Protein AF-A0A530QQK9-F1 (afdb_monomer)

pLDDT: mean 92.81, std 5.23, range [56.81, 98.06]

Structure (mmCIF, N/CA/C/O backbone):
data_AF-A0A530QQK9-F1
#
_entry.id   AF-A0A530QQK9-F1
#
loop_
_atom_site.group_PDB
_atom_site.id
_atom_site.type_symbol
_atom_site.label_atom_id
_atom_site.label_alt_id
_atom_site.label_comp_id
_atom_site.label_asym_id
_atom_site.label_entity_id
_atom_site.label_seq_id
_atom_site.pdbx_PDB_ins_code
_atom_site.Cartn_x
_atom_site.Cartn_y
_atom_site.Cartn_z
_atom_site.occupancy
_atom_site.B_iso_or_equiv
_atom_site.auth_seq_id
_atom_site.auth_comp_id
_atom_site.auth_asym_id
_atom_site.auth_atom_id
_atom_site.pdbx_PDB_model_num
ATOM 1 N N . PRO A 1 1 ? -22.937 -17.466 -9.422 1.00 56.81 1 PRO A N 1
ATOM 2 C CA . PRO A 1 1 ? -23.581 -16.270 -8.822 1.00 56.81 1 PRO A CA 1
ATOM 3 C C . PRO A 1 1 ? -23.357 -16.251 -7.303 1.00 56.81 1 PRO A C 1
ATOM 5 O O . PRO A 1 1 ? -23.690 -17.231 -6.648 1.00 56.81 1 PRO A O 1
ATOM 8 N N . GLY A 1 2 ? -22.728 -15.198 -6.771 1.00 83.38 2 GLY A N 1
ATOM 9 C CA . GLY A 1 2 ? -22.448 -15.060 -5.331 1.00 83.38 2 GLY A CA 1
ATOM 10 C C . GLY A 1 2 ? -21.056 -15.504 -4.864 1.00 83.38 2 GLY A C 1
ATOM 11 O O . GLY A 1 2 ? -20.849 -15.647 -3.664 1.00 83.38 2 GLY A O 1
ATOM 12 N N . LEU A 1 3 ? -20.104 -15.732 -5.779 1.00 88.25 3 LEU A N 1
ATOM 13 C CA . LEU A 1 3 ? -18.701 -15.889 -5.384 1.00 88.25 3 LEU A CA 1
ATOM 14 C C . LEU A 1 3 ? -18.114 -14.512 -5.036 1.00 88.25 3 LEU A C 1
ATOM 16 O O . LEU A 1 3 ? -18.354 -13.572 -5.797 1.00 88.25 3 LEU A O 1
ATOM 20 N N . PRO A 1 4 ? -17.342 -14.386 -3.942 1.00 91.94 4 PRO A N 1
ATOM 21 C CA . PRO A 1 4 ? -16.547 -13.193 -3.680 1.00 91.94 4 PRO A CA 1
ATOM 22 C C . PRO A 1 4 ? -15.623 -12.896 -4.863 1.00 91.94 4 PRO A C 1
ATOM 24 O O . PRO A 1 4 ? -14.960 -13.808 -5.364 1.00 91.94 4 PRO A O 1
ATOM 27 N N . VAL A 1 5 ? -15.588 -11.635 -5.291 1.00 93.75 5 VAL A N 1
ATOM 28 C CA . VAL A 1 5 ? -14.669 -11.148 -6.324 1.00 93.75 5 VAL A CA 1
ATOM 29 C C . VAL A 1 5 ? -13.615 -10.283 -5.643 1.00 93.75 5 VAL A C 1
ATOM 31 O O . VAL A 1 5 ? -13.958 -9.325 -4.957 1.00 93.75 5 VAL A O 1
ATOM 34 N N . LEU A 1 6 ? -12.347 -10.650 -5.804 1.00 93.31 6 LEU A N 1
ATOM 35 C CA . LEU A 1 6 ? -11.195 -9.863 -5.377 1.00 93.31 6 LEU A CA 1
ATOM 36 C C . LEU A 1 6 ? -10.632 -9.154 -6.605 1.00 93.31 6 LEU A C 1
ATOM 38 O O . LEU A 1 6 ? -10.188 -9.811 -7.542 1.00 93.31 6 LEU A O 1
ATOM 42 N N . GLU A 1 7 ? -10.668 -7.828 -6.620 1.00 94.88 7 GLU A N 1
ATOM 43 C CA . GLU A 1 7 ? -10.139 -7.041 -7.733 1.00 94.88 7 GLU A CA 1
ATOM 44 C C . GLU A 1 7 ? -8.699 -6.625 -7.446 1.00 94.88 7 GLU A C 1
ATOM 46 O O . GLU A 1 7 ? -8.461 -5.875 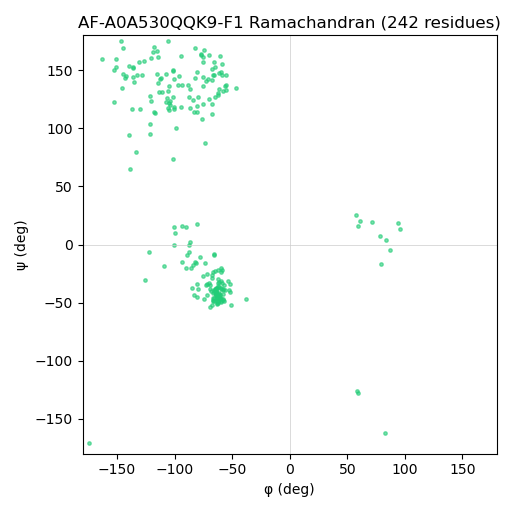-6.505 1.00 94.88 7 GLU A O 1
ATOM 51 N N . LEU A 1 8 ? -7.747 -7.067 -8.269 1.00 96.31 8 LEU A N 1
ATOM 52 C CA . LEU A 1 8 ? -6.370 -6.580 -8.254 1.00 96.31 8 LEU A CA 1
ATOM 53 C C . LEU A 1 8 ? -6.185 -5.539 -9.373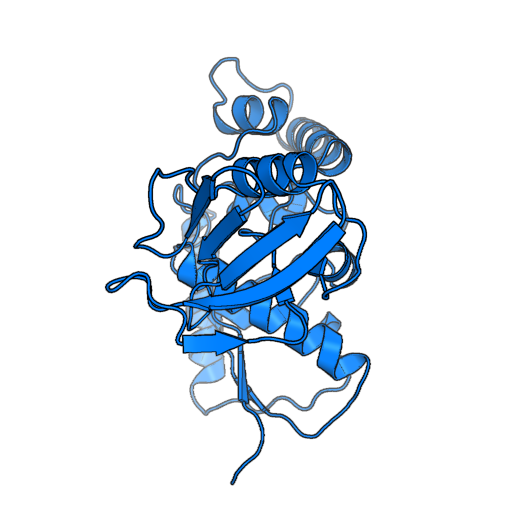 1.00 96.31 8 LEU A C 1
ATOM 55 O O . LEU A 1 8 ? -6.010 -5.933 -10.535 1.00 96.31 8 LEU A O 1
ATOM 59 N N . PRO A 1 9 ? -6.212 -4.229 -9.059 1.00 95.12 9 PRO A N 1
ATOM 60 C CA . PRO A 1 9 ? -5.987 -3.178 -10.044 1.00 95.12 9 PRO A CA 1
ATOM 61 C C . PRO A 1 9 ? -4.498 -3.019 -10.385 1.00 95.12 9 PRO A C 1
ATOM 63 O O . PRO A 1 9 ? -3.606 -3.467 -9.655 1.00 95.12 9 PRO A O 1
ATOM 66 N N . ALA A 1 10 ? -4.233 -2.354 -11.509 1.00 95.62 10 ALA A N 1
ATOM 67 C CA . ALA A 1 10 ? -2.903 -1.855 -11.850 1.00 95.62 10 ALA A CA 1
ATOM 68 C C . ALA A 1 10 ? -2.650 -0.518 -11.139 1.00 95.62 10 ALA A C 1
ATOM 70 O O . ALA A 1 10 ? -3.588 0.089 -10.619 1.00 95.62 10 ALA A O 1
ATOM 71 N N . TRP A 1 11 ? -1.408 -0.036 -11.157 1.00 95.69 11 TRP A N 1
ATOM 72 C CA . TRP A 1 11 ? -1.176 1.386 -10.907 1.00 95.69 11 TRP A CA 1
ATOM 73 C C . TRP A 1 11 ? -1.882 2.239 -11.966 1.00 95.69 11 TRP A C 1
ATOM 75 O O . TRP A 1 11 ? -2.014 1.838 -13.124 1.00 95.69 11 TRP A O 1
ATOM 85 N N . ASP A 1 12 ? -2.331 3.415 -11.548 1.00 94.31 12 ASP A N 1
ATOM 86 C CA . ASP A 1 12 ? -2.989 4.441 -12.359 1.00 94.31 12 ASP A CA 1
ATOM 87 C C . ASP A 1 12 ? -1.994 5.446 -12.975 1.00 94.31 12 ASP A C 1
ATOM 89 O O . ASP A 1 12 ? -2.398 6.487 -13.486 1.00 94.31 12 ASP A O 1
ATOM 93 N N . CYS A 1 13 ? -0.699 5.112 -12.971 1.00 95.25 13 CYS A N 1
ATOM 94 C CA . CYS A 1 13 ? 0.380 5.847 -13.630 1.00 95.25 13 CYS A CA 1
ATOM 95 C C . CYS A 1 13 ? 1.034 5.030 -14.763 1.00 95.25 13 CYS A C 1
ATOM 97 O O . CYS A 1 13 ? 0.828 3.815 -14.904 1.00 95.25 13 CYS A O 1
ATOM 99 N N . LEU A 1 14 ? 1.823 5.705 -15.603 1.00 95.00 14 LEU A N 1
ATOM 100 C CA . LEU A 1 14 ? 2.551 5.063 -16.699 1.00 95.00 14 LEU A CA 1
ATOM 101 C C . LEU A 1 14 ? 3.774 4.276 -16.183 1.00 95.00 14 LEU A C 1
ATOM 103 O O . LEU A 1 14 ? 4.225 4.481 -15.056 1.00 95.00 14 LEU A O 1
ATOM 107 N N . PRO A 1 15 ? 4.327 3.328 -16.960 1.00 94.69 15 PRO A N 1
ATOM 108 C CA . PRO A 1 15 ? 5.622 2.736 -16.632 1.00 94.69 15 PRO A CA 1
ATOM 109 C C . PRO A 1 15 ? 6.702 3.822 -16.507 1.00 94.69 15 PRO A C 1
ATOM 111 O O . PRO A 1 15 ? 6.768 4.723 -17.337 1.00 94.69 15 PRO A O 1
ATOM 114 N N . TYR A 1 16 ? 7.547 3.719 -15.478 1.00 93.94 16 TYR A N 1
ATOM 115 C CA . TYR A 1 16 ? 8.659 4.649 -15.212 1.00 93.94 16 TYR A CA 1
ATOM 116 C C . TYR A 1 16 ? 8.251 6.124 -15.053 1.00 93.94 16 TYR A C 1
ATOM 118 O O . TYR A 1 16 ? 9.059 7.028 -15.273 1.00 93.94 16 TYR A O 1
ATOM 126 N N . ASP A 1 17 ? 7.005 6.376 -14.655 1.00 93.94 17 ASP A N 1
ATOM 127 C CA . ASP A 1 17 ? 6.506 7.728 -14.453 1.00 93.94 17 ASP A CA 1
ATOM 128 C C . ASP A 1 17 ? 7.231 8.433 -13.290 1.00 93.94 17 ASP A C 1
ATOM 130 O O . ASP A 1 17 ? 7.795 7.821 -12.378 1.00 93.94 17 ASP A O 1
ATOM 134 N N . ARG A 1 18 ? 7.213 9.766 -13.307 1.00 92.75 18 ARG A N 1
ATOM 135 C CA . ARG A 1 18 ? 7.756 10.607 -12.226 1.00 92.75 18 ARG A CA 1
ATOM 136 C C . ARG A 1 18 ? 6.729 10.874 -11.129 1.00 92.75 18 ARG A C 1
ATOM 138 O O . ARG A 1 18 ? 7.032 11.581 -10.168 1.00 92.75 18 ARG A O 1
ATOM 145 N N . VAL A 1 19 ? 5.518 10.345 -11.281 1.00 93.44 19 VAL A N 1
ATOM 146 C CA . VAL A 1 19 ? 4.452 10.400 -10.283 1.00 93.44 19 VAL A CA 1
ATOM 147 C C . VAL A 1 19 ? 4.246 9.029 -9.652 1.00 93.44 19 VAL A C 1
ATOM 149 O O . VAL A 1 19 ? 4.424 7.995 -10.288 1.00 93.44 19 VAL A O 1
ATOM 152 N N . SER A 1 20 ? 3.885 9.025 -8.373 1.00 92.94 20 SER A N 1
ATOM 153 C CA . SER A 1 20 ? 3.467 7.805 -7.681 1.00 92.94 20 SER A CA 1
ATOM 154 C C . SER A 1 20 ? 2.045 7.416 -8.103 1.00 92.94 20 SER A C 1
ATOM 156 O O . SER A 1 20 ? 1.282 8.304 -8.499 1.00 92.94 20 SER A O 1
ATOM 158 N N . PRO A 1 21 ? 1.652 6.135 -7.971 1.00 92.56 21 PRO A N 1
ATOM 159 C CA . PRO A 1 21 ? 0.247 5.760 -8.074 1.00 92.56 21 PRO A CA 1
ATOM 160 C C . PRO A 1 21 ? -0.601 6.566 -7.084 1.00 92.56 21 PRO A C 1
ATOM 162 O O . PRO A 1 21 ? -0.159 6.886 -5.974 1.00 92.56 21 PRO A O 1
ATOM 165 N N . GLY A 1 22 ? -1.832 6.881 -7.475 1.00 88.12 22 GLY A N 1
ATOM 166 C CA . GLY A 1 22 ? -2.801 7.546 -6.621 1.00 88.12 22 GLY A CA 1
ATOM 167 C C . GLY A 1 22 ? -3.075 6.730 -5.357 1.00 88.12 22 GLY A C 1
ATOM 168 O O . GLY A 1 22 ? -3.085 5.498 -5.380 1.00 88.12 22 GLY A O 1
ATOM 169 N N . ALA A 1 23 ? -3.329 7.412 -4.238 1.00 81.69 23 ALA A N 1
ATOM 170 C CA . ALA A 1 23 ? -3.525 6.757 -2.940 1.00 81.69 23 ALA A CA 1
ATOM 171 C C . ALA A 1 23 ? -4.672 5.727 -2.948 1.00 81.69 23 ALA A C 1
ATOM 173 O O . ALA A 1 23 ? -4.566 4.685 -2.303 1.00 81.69 23 ALA A O 1
ATOM 174 N N . ASP A 1 24 ? -5.746 5.989 -3.703 1.00 81.56 24 ASP A N 1
ATOM 175 C CA . ASP A 1 24 ? -6.852 5.038 -3.875 1.00 81.56 24 ASP A CA 1
ATOM 176 C C . ASP A 1 24 ? -6.412 3.779 -4.636 1.00 81.56 24 ASP A C 1
ATOM 178 O O . ASP A 1 24 ? -6.636 2.662 -4.166 1.00 81.56 24 ASP A O 1
ATOM 182 N N . ALA A 1 25 ? -5.719 3.945 -5.769 1.00 88.88 25 ALA A N 1
ATOM 183 C CA . ALA A 1 25 ? -5.205 2.829 -6.558 1.00 88.88 25 ALA A CA 1
ATOM 184 C C . ALA A 1 25 ? -4.211 1.983 -5.747 1.00 88.88 25 ALA A C 1
ATOM 186 O O . ALA A 1 25 ? -4.329 0.756 -5.714 1.00 88.88 25 ALA A O 1
ATOM 187 N N . ALA A 1 26 ? -3.281 2.632 -5.039 1.00 88.88 26 ALA A N 1
ATOM 188 C CA . ALA A 1 26 ? -2.309 1.972 -4.175 1.00 88.88 26 ALA A CA 1
ATOM 189 C C . ALA A 1 26 ? -2.985 1.170 -3.052 1.00 88.88 26 ALA A C 1
ATOM 191 O O . ALA A 1 26 ? -2.643 0.007 -2.835 1.00 88.88 26 ALA A O 1
ATOM 192 N N . ALA A 1 27 ? -3.981 1.740 -2.371 1.00 83.69 27 ALA A N 1
ATOM 193 C CA . ALA A 1 27 ? -4.659 1.037 -1.289 1.00 83.69 27 ALA A CA 1
ATOM 194 C C . ALA A 1 27 ? -5.554 -0.099 -1.776 1.00 83.69 27 ALA A C 1
ATOM 196 O O . ALA A 1 27 ? -5.472 -1.190 -1.223 1.00 83.69 27 ALA A O 1
ATOM 197 N N . ARG A 1 28 ? -6.340 0.097 -2.846 1.00 86.88 28 ARG A N 1
ATOM 198 C CA . ARG A 1 28 ? -7.118 -0.996 -3.460 1.00 86.88 28 ARG A CA 1
ATOM 199 C C . ARG A 1 28 ? -6.214 -2.155 -3.861 1.00 86.88 28 ARG A C 1
ATOM 201 O O . ARG A 1 28 ? -6.574 -3.317 -3.686 1.00 86.88 28 ARG A O 1
ATOM 208 N N . ARG A 1 29 ? -5.028 -1.840 -4.381 1.00 92.94 29 ARG A N 1
ATOM 209 C CA . ARG A 1 29 ? -4.028 -2.836 -4.750 1.00 92.94 29 ARG A CA 1
ATOM 210 C C . ARG A 1 29 ? -3.475 -3.565 -3.528 1.00 92.94 29 ARG A C 1
ATOM 212 O O . ARG A 1 29 ? -3.468 -4.791 -3.534 1.00 92.94 29 ARG A O 1
ATOM 219 N N . LEU A 1 30 ? -3.088 -2.862 -2.465 1.00 90.31 30 LEU A N 1
ATOM 220 C CA . LEU A 1 30 ? -2.613 -3.481 -1.219 1.00 90.31 30 LEU A CA 1
ATOM 221 C C . LEU A 1 30 ? -3.695 -4.303 -0.509 1.00 90.31 30 LEU A C 1
ATOM 223 O O . LEU A 1 30 ? -3.402 -5.389 -0.013 1.00 90.31 30 LEU A O 1
ATOM 227 N N . ASP A 1 31 ? -4.944 -3.843 -0.510 1.00 87.56 31 ASP A N 1
ATOM 228 C CA . ASP A 1 31 ? -6.084 -4.608 -0.004 1.00 87.56 31 ASP A CA 1
ATOM 229 C C . ASP A 1 31 ? -6.270 -5.906 -0.795 1.00 87.56 31 ASP A C 1
ATOM 231 O O . ASP A 1 31 ? -6.472 -6.966 -0.199 1.00 87.56 31 ASP A O 1
ATOM 235 N N . ALA A 1 32 ? -6.131 -5.856 -2.123 1.00 92.69 32 ALA A N 1
ATOM 236 C CA . ALA A 1 32 ? -6.164 -7.043 -2.968 1.00 92.69 32 ALA A CA 1
ATOM 237 C C . ALA A 1 32 ? -5.002 -8.000 -2.659 1.00 92.69 32 ALA A C 1
ATOM 239 O O . ALA A 1 32 ? -5.238 -9.195 -2.485 1.00 92.69 32 ALA A O 1
ATOM 240 N N . LEU A 1 33 ? -3.769 -7.493 -2.523 1.00 94.12 33 LEU A N 1
ATOM 241 C CA . LEU A 1 33 ? -2.599 -8.293 -2.131 1.00 94.12 33 LEU A CA 1
ATOM 242 C C . LEU A 1 33 ? -2.827 -8.992 -0.784 1.00 94.12 33 LEU A C 1
ATOM 244 O O . LEU A 1 33 ? -2.666 -10.209 -0.681 1.00 94.12 33 LEU A O 1
ATOM 248 N N . THR A 1 34 ? -3.288 -8.257 0.227 1.00 91.44 34 THR A N 1
ATOM 249 C CA . THR A 1 34 ? -3.590 -8.807 1.555 1.00 91.44 34 THR A CA 1
ATOM 250 C C . THR A 1 34 ? -4.740 -9.814 1.517 1.00 91.44 34 THR A C 1
ATOM 252 O O . THR A 1 34 ? -4.681 -10.848 2.188 1.00 91.44 34 THR A O 1
ATOM 255 N N . ALA A 1 35 ? -5.773 -9.575 0.706 1.00 91.25 35 ALA A N 1
ATOM 256 C CA . ALA A 1 35 ? -6.869 -10.521 0.520 1.00 91.25 35 ALA A CA 1
ATOM 257 C C . ALA A 1 35 ? -6.407 -11.818 -0.163 1.00 91.25 35 ALA A C 1
ATOM 259 O O . ALA A 1 35 ? -6.827 -12.897 0.253 1.00 91.25 35 ALA A O 1
ATOM 260 N N . MET A 1 36 ? -5.512 -11.742 -1.154 1.00 94.56 36 MET A N 1
ATOM 261 C CA . MET A 1 36 ? -4.909 -12.920 -1.792 1.00 94.56 36 MET A CA 1
ATOM 262 C C . MET A 1 36 ? -4.051 -13.722 -0.804 1.00 94.56 36 MET A C 1
ATOM 264 O O . MET A 1 36 ? -4.197 -14.940 -0.720 1.00 94.56 36 MET A O 1
ATOM 268 N N . ILE A 1 37 ? -3.236 -13.052 0.021 1.00 93.88 37 ILE A N 1
ATOM 269 C CA . ILE A 1 37 ? -2.467 -13.702 1.099 1.00 93.88 37 ILE A CA 1
ATOM 270 C C . ILE A 1 37 ? -3.411 -14.433 2.063 1.00 93.88 37 ILE A C 1
ATOM 272 O O . ILE A 1 37 ? -3.200 -15.599 2.410 1.00 93.88 37 ILE A O 1
ATOM 276 N N . ALA A 1 38 ? -4.487 -13.764 2.485 1.00 91.94 38 ALA A N 1
ATOM 277 C CA . ALA A 1 38 ? -5.486 -14.352 3.369 1.00 91.94 38 ALA A CA 1
ATOM 278 C C . ALA A 1 38 ? -6.202 -15.550 2.725 1.00 91.94 38 ALA A C 1
ATOM 280 O O . AL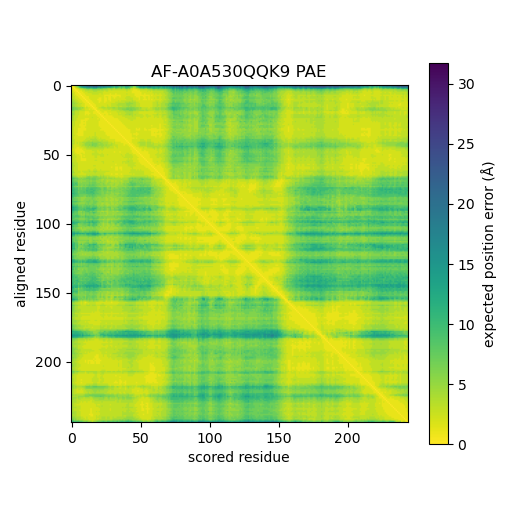A A 1 38 ? -6.468 -16.533 3.422 1.00 91.94 38 ALA A O 1
ATOM 281 N N . LEU A 1 39 ? -6.478 -15.482 1.418 1.00 93.62 39 LEU A N 1
ATOM 282 C CA . LEU A 1 39 ? -7.104 -16.548 0.642 1.00 93.62 39 LEU A CA 1
ATOM 283 C C . LEU A 1 39 ? -6.228 -17.803 0.602 1.00 93.62 39 LEU A C 1
ATOM 285 O O . LEU A 1 39 ? -6.737 -18.889 0.852 1.00 93.62 39 LEU A O 1
ATOM 289 N N . VAL A 1 40 ? -4.917 -17.678 0.376 1.00 93.94 40 VAL A N 1
ATOM 290 C CA . VAL A 1 40 ? -4.005 -18.839 0.405 1.00 93.94 40 VAL A CA 1
ATOM 291 C C . VAL A 1 40 ? -3.944 -19.472 1.793 1.00 93.94 40 VAL A C 1
ATOM 293 O O . VAL A 1 40 ? -3.968 -20.695 1.924 1.00 93.94 40 VAL A O 1
ATOM 296 N N . LYS A 1 41 ? -3.919 -18.659 2.855 1.00 92.94 41 LYS A N 1
ATOM 297 C CA . LYS A 1 41 ? -3.885 -19.167 4.237 1.00 92.94 41 LYS A CA 1
ATOM 298 C C . LYS A 1 41 ? -5.189 -19.826 4.670 1.00 92.94 41 LYS A C 1
ATOM 300 O O . LYS A 1 41 ? -5.174 -20.744 5.488 1.00 92.94 41 LYS A O 1
ATOM 305 N N . ARG A 1 42 ? -6.326 -19.332 4.177 1.00 94.06 42 ARG A N 1
ATOM 306 C CA . ARG A 1 42 ? -7.664 -19.861 4.468 1.00 94.06 42 ARG A CA 1
ATOM 307 C C . ARG A 1 42 ? -8.462 -19.987 3.170 1.00 94.06 42 ARG A C 1
ATOM 309 O O . ARG A 1 42 ? -9.314 -19.137 2.902 1.00 94.06 42 ARG A O 1
ATOM 316 N N . PRO A 1 43 ? -8.209 -21.054 2.391 1.00 92.88 43 PRO A N 1
ATOM 317 C CA . PRO A 1 43 ? -8.821 -21.229 1.084 1.00 92.88 43 PRO A CA 1
ATOM 318 C C . PRO A 1 43 ? -10.344 -21.249 1.147 1.00 92.88 43 PRO A C 1
ATOM 320 O O . PRO A 1 43 ? -10.956 -21.970 1.937 1.00 92.88 43 PRO A O 1
ATOM 323 N N . HIS A 1 44 ? -10.961 -20.480 0.260 1.00 91.38 44 HIS A N 1
ATOM 324 C CA . HIS A 1 44 ? -12.385 -20.537 -0.032 1.00 91.38 44 HIS A CA 1
ATOM 325 C C . HIS A 1 44 ? -12.609 -20.269 -1.519 1.00 91.38 44 HIS A C 1
ATOM 327 O O . HIS A 1 44 ? -11.705 -19.865 -2.246 1.00 91.38 44 HIS A O 1
ATOM 333 N N . ARG A 1 45 ? -13.831 -20.496 -2.005 1.00 92.75 45 ARG A N 1
ATOM 334 C CA . ARG A 1 45 ? -14.159 -20.195 -3.403 1.00 92.75 45 ARG A CA 1
ATOM 335 C C . ARG A 1 45 ? -14.188 -18.675 -3.575 1.00 92.75 45 ARG A C 1
ATOM 337 O O . ARG A 1 45 ? -14.911 -18.000 -2.842 1.00 92.75 45 ARG A O 1
ATOM 344 N N . ALA A 1 46 ? -13.413 -18.159 -4.517 1.00 94.00 46 ALA A N 1
ATOM 345 C CA . ALA A 1 46 ? -13.355 -16.750 -4.886 1.00 94.00 46 ALA A CA 1
ATOM 346 C C . ALA A 1 46 ? -12.964 -16.634 -6.364 1.00 94.00 46 ALA A C 1
ATOM 348 O O . ALA A 1 46 ? -12.418 -17.575 -6.940 1.00 94.00 46 ALA A O 1
ATOM 349 N N . VAL A 1 47 ? -13.260 -15.489 -6.967 1.00 95.50 47 VAL A N 1
ATOM 350 C CA . VAL A 1 47 ? -12.745 -15.097 -8.281 1.00 95.50 47 VAL A CA 1
ATOM 351 C C . VAL A 1 47 ? -11.784 -13.943 -8.059 1.00 95.50 47 VAL A C 1
ATOM 353 O O . VAL A 1 47 ? -12.129 -12.994 -7.361 1.00 95.50 47 VAL A O 1
ATOM 356 N N . ILE A 1 48 ? -10.596 -14.015 -8.647 1.00 95.56 48 ILE A N 1
ATOM 357 C CA . ILE A 1 48 ? -9.677 -12.879 -8.687 1.00 95.56 48 ILE A CA 1
ATOM 358 C C . ILE A 1 48 ? -9.800 -12.256 -10.070 1.00 95.56 48 ILE A C 1
ATOM 360 O O . ILE A 1 48 ? -9.568 -12.920 -11.078 1.00 95.56 48 ILE A O 1
ATOM 364 N N . LEU A 1 49 ? -10.225 -10.999 -10.107 1.00 96.25 49 LEU A N 1
ATOM 365 C CA . LEU A 1 49 ? -10.335 -10.211 -11.323 1.00 96.25 49 LEU A CA 1
ATOM 366 C C . LEU A 1 49 ? -9.136 -9.271 -11.394 1.00 96.25 49 LEU A C 1
ATOM 368 O O . LEU A 1 49 ? -8.855 -8.535 -10.451 1.00 96.25 49 LEU A O 1
ATOM 372 N N . THR A 1 50 ? -8.417 -9.288 -12.507 1.00 96.50 50 THR A N 1
ATOM 373 C CA . THR A 1 50 ? -7.255 -8.424 -12.712 1.00 96.50 50 THR A CA 1
ATOM 374 C C . THR A 1 50 ? -7.140 -8.025 -14.179 1.00 96.50 50 THR A C 1
ATOM 376 O O . THR A 1 50 ? -7.924 -8.474 -15.013 1.00 96.50 50 THR A O 1
ATOM 379 N N . THR A 1 51 ? -6.189 -7.153 -14.492 1.00 95.06 51 THR A N 1
ATOM 380 C CA . THR A 1 51 ? -5.952 -6.635 -15.844 1.00 95.06 51 THR A CA 1
ATOM 381 C C . THR A 1 51 ? -4.595 -7.096 -16.365 1.00 95.06 51 THR A C 1
ATOM 383 O O . THR A 1 51 ? -3.710 -7.433 -15.578 1.00 95.06 51 THR A O 1
ATOM 386 N N . ALA A 1 52 ? -4.388 -7.050 -17.685 1.00 94.69 52 ALA A N 1
ATOM 387 C CA . ALA A 1 52 ? -3.073 -7.291 -18.288 1.00 94.69 52 ALA A CA 1
ATOM 388 C C . ALA A 1 52 ? -1.979 -6.403 -17.656 1.00 94.69 52 ALA A C 1
ATOM 390 O O . ALA A 1 52 ? -0.885 -6.877 -17.349 1.00 94.69 52 ALA A O 1
ATOM 391 N N . ASN A 1 53 ? -2.314 -5.140 -17.364 1.00 94.94 53 ASN A N 1
ATOM 392 C CA . ASN A 1 53 ? -1.420 -4.176 -16.719 1.00 94.94 53 ASN A CA 1
ATOM 393 C C . ASN A 1 53 ? -0.987 -4.616 -15.319 1.00 94.94 53 ASN A C 1
ATOM 395 O O . ASN A 1 53 ? 0.196 -4.546 -14.996 1.00 94.94 53 ASN A O 1
ATOM 399 N N . ALA A 1 54 ? -1.934 -5.071 -14.500 1.00 95.94 54 ALA A N 1
ATOM 400 C CA . ALA A 1 54 ? -1.663 -5.517 -13.141 1.00 95.94 54 ALA A CA 1
ATOM 401 C C . ALA A 1 54 ? -0.938 -6.869 -13.108 1.00 95.94 54 ALA A C 1
ATOM 403 O O . ALA A 1 54 ? -0.098 -7.083 -12.236 1.00 95.94 54 ALA A O 1
ATOM 404 N N . LEU A 1 55 ? -1.253 -7.756 -14.059 1.00 95.44 55 LEU A N 1
ATOM 405 C CA . LEU A 1 55 ? -0.699 -9.105 -14.158 1.00 95.44 55 LEU A CA 1
ATOM 406 C C . LEU A 1 55 ? 0.789 -9.105 -14.529 1.00 95.44 55 LEU A C 1
ATOM 408 O O . LEU A 1 55 ? 1.557 -9.893 -13.981 1.00 95.44 55 LEU A O 1
ATOM 412 N N . LEU A 1 56 ? 1.198 -8.221 -15.446 1.00 95.12 56 LEU A N 1
ATOM 413 C CA . LEU A 1 56 ? 2.598 -8.078 -15.872 1.00 95.12 56 LEU A CA 1
ATOM 414 C C . LEU A 1 56 ? 3.484 -7.396 -14.823 1.00 95.12 56 LEU A C 1
ATOM 416 O O . LEU A 1 56 ? 4.711 -7.449 -14.910 1.00 95.12 56 LEU A O 1
ATOM 420 N N . GLN A 1 57 ? 2.878 -6.744 -13.836 1.00 95.62 57 GLN A N 1
ATOM 421 C CA . GLN A 1 57 ? 3.598 -5.976 -12.841 1.00 95.62 57 GLN A CA 1
ATOM 422 C C . GLN A 1 57 ? 4.106 -6.862 -11.699 1.00 95.62 57 GLN A C 1
ATOM 424 O O . GLN A 1 57 ? 3.340 -7.543 -11.018 1.00 95.62 57 GLN A O 1
ATOM 429 N N . ARG A 1 58 ? 5.419 -6.802 -11.453 1.00 96.56 58 ARG A N 1
ATOM 430 C CA . ARG A 1 58 ? 6.051 -7.409 -10.276 1.00 96.56 58 ARG A CA 1
ATOM 431 C C . ARG A 1 58 ? 5.598 -6.699 -8.994 1.00 96.56 58 ARG A C 1
ATOM 433 O O . ARG A 1 58 ? 5.403 -5.487 -9.001 1.00 96.56 58 ARG A O 1
ATOM 440 N N . ILE A 1 59 ? 5.470 -7.450 -7.904 1.00 95.94 59 ILE A N 1
ATOM 441 C CA . ILE A 1 59 ? 4.963 -6.984 -6.603 1.00 95.94 59 ILE A CA 1
ATOM 442 C C . ILE A 1 59 ? 5.931 -7.307 -5.460 1.00 95.94 59 ILE A C 1
ATOM 444 O O . ILE A 1 59 ? 6.756 -8.215 -5.602 1.00 95.94 59 ILE A O 1
ATOM 448 N N . PRO A 1 60 ? 5.866 -6.588 -4.322 1.00 95.12 60 PRO A N 1
ATOM 449 C CA . PRO A 1 60 ? 6.645 -6.938 -3.140 1.00 95.12 60 PRO A CA 1
ATOM 450 C C . PRO A 1 60 ? 6.325 -8.357 -2.651 1.00 95.12 60 PRO A C 1
ATOM 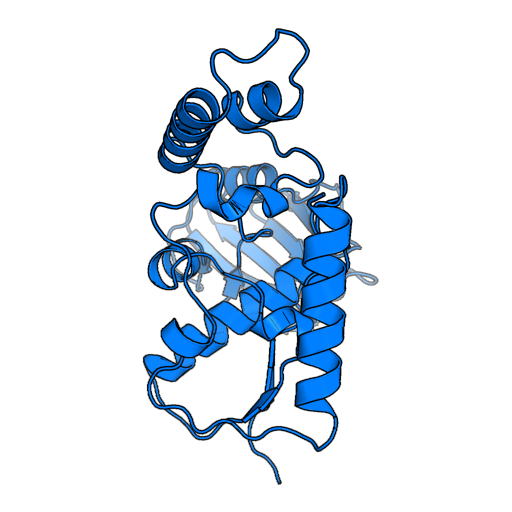452 O O . PRO A 1 60 ? 5.214 -8.843 -2.879 1.00 95.12 60 PRO A O 1
ATOM 455 N N . PRO A 1 61 ? 7.248 -9.011 -1.930 1.00 95.12 61 PRO A N 1
ATOM 456 C CA . PRO A 1 61 ? 6.994 -10.321 -1.346 1.00 95.12 61 PRO A CA 1
ATOM 457 C C . PRO A 1 61 ? 5.760 -10.351 -0.437 1.00 95.12 61 PRO A C 1
ATOM 459 O O . PRO A 1 61 ? 5.596 -9.474 0.417 1.00 95.12 61 PRO A O 1
ATOM 462 N N . ALA A 1 62 ? 4.944 -11.399 -0.554 1.00 93.75 62 ALA A N 1
ATOM 463 C CA . ALA A 1 62 ? 3.737 -11.614 0.248 1.00 93.75 62 ALA A CA 1
ATOM 464 C C . ALA A 1 62 ? 3.996 -11.513 1.758 1.00 93.75 62 ALA A C 1
ATOM 466 O O . ALA A 1 62 ? 3.224 -10.900 2.496 1.00 93.75 62 ALA A O 1
ATOM 467 N N . SER A 1 63 ? 5.122 -12.060 2.219 1.00 91.75 63 SER A N 1
ATOM 468 C CA . SER A 1 63 ? 5.539 -12.001 3.623 1.00 91.75 63 SER A CA 1
ATOM 469 C C . SER A 1 63 ? 5.781 -10.572 4.116 1.00 91.75 63 SER A C 1
ATOM 471 O O . SER A 1 63 ? 5.473 -10.257 5.265 1.00 91.75 63 SER A O 1
ATOM 473 N N . LEU A 1 64 ? 6.302 -9.694 3.255 1.00 89.44 64 LEU A N 1
ATOM 474 C CA . LEU A 1 64 ? 6.567 -8.298 3.593 1.00 89.44 64 LEU A CA 1
ATOM 475 C C . LEU A 1 64 ? 5.309 -7.442 3.516 1.00 89.44 64 LEU A C 1
ATOM 477 O O . LEU A 1 64 ? 5.178 -6.526 4.323 1.00 89.44 64 LEU A O 1
ATOM 481 N N . ILE A 1 65 ? 4.389 -7.725 2.590 1.00 89.50 65 ILE A N 1
ATOM 482 C CA . ILE A 1 65 ? 3.068 -7.083 2.588 1.00 89.50 65 ILE A CA 1
ATOM 483 C C . ILE A 1 65 ? 2.316 -7.436 3.872 1.00 89.50 65 ILE A C 1
ATOM 485 O O . ILE A 1 65 ? 1.860 -6.542 4.579 1.00 89.50 65 ILE A O 1
ATOM 489 N N . GLU A 1 66 ? 2.274 -8.718 4.238 1.00 87.44 66 GLU A N 1
ATOM 490 C CA . GLU A 1 66 ? 1.596 -9.159 5.457 1.00 87.44 66 GLU A CA 1
ATOM 491 C C . GLU A 1 66 ? 2.205 -8.550 6.727 1.00 87.44 66 GLU A C 1
ATOM 493 O O . GLU A 1 66 ? 1.478 -8.078 7.601 1.00 87.44 66 GLU A O 1
ATOM 498 N N . ALA A 1 67 ? 3.537 -8.507 6.830 1.00 85.06 67 ALA A N 1
ATOM 499 C CA . ALA A 1 67 ? 4.220 -7.905 7.976 1.00 85.06 67 ALA A CA 1
ATOM 500 C C . ALA A 1 67 ? 3.934 -6.396 8.126 1.00 85.06 67 ALA A C 1
ATOM 502 O O . ALA A 1 67 ? 4.074 -5.832 9.214 1.00 85.06 67 ALA A O 1
ATOM 503 N N . GLN A 1 68 ? 3.529 -5.730 7.043 1.00 81.31 68 GLN A N 1
ATOM 504 C CA . GLN A 1 68 ? 3.191 -4.311 7.027 1.00 81.31 68 GLN A CA 1
ATOM 505 C C . GLN A 1 68 ? 1.721 -4.021 7.336 1.00 81.31 68 GLN A C 1
ATOM 507 O O . GLN A 1 68 ? 1.381 -2.856 7.562 1.00 81.31 68 GLN A O 1
ATOM 512 N N . THR A 1 69 ? 0.849 -5.024 7.404 1.00 83.69 69 THR A N 1
ATOM 513 C CA . THR A 1 69 ? -0.535 -4.799 7.819 1.00 83.69 69 THR A CA 1
ATOM 514 C C . THR A 1 69 ? -0.597 -4.586 9.331 1.00 83.69 69 THR A C 1
ATOM 516 O O . THR A 1 69 ? -0.211 -5.439 10.130 1.00 83.69 69 THR A O 1
ATOM 519 N N . PHE A 1 70 ? -1.109 -3.434 9.757 1.00 87.12 70 PHE A N 1
ATOM 520 C CA . PHE A 1 70 ? -1.373 -3.169 11.165 1.00 87.12 70 PHE A CA 1
ATOM 521 C C . PHE A 1 70 ? -2.759 -3.690 11.546 1.00 87.12 70 PHE A C 1
ATOM 523 O O . PHE A 1 70 ? -3.777 -3.215 11.043 1.00 87.12 70 PHE A O 1
ATOM 530 N N . HIS A 1 71 ? -2.808 -4.653 12.462 1.00 90.12 71 HIS A N 1
ATOM 531 C CA . HIS A 1 71 ? -4.056 -5.192 12.989 1.00 90.12 71 HIS A CA 1
ATOM 532 C C . HIS A 1 71 ? -4.318 -4.682 14.399 1.00 90.12 71 HIS A C 1
ATOM 534 O O . HIS A 1 71 ? -3.428 -4.701 15.246 1.00 90.12 71 HIS A O 1
ATOM 540 N N . ALA A 1 72 ? -5.564 -4.297 14.665 1.00 93.69 72 ALA A N 1
ATOM 541 C CA . ALA A 1 72 ? -5.981 -3.859 15.988 1.00 93.69 72 ALA A CA 1
ATOM 542 C C . ALA A 1 72 ? -7.391 -4.346 16.326 1.00 93.69 72 ALA A C 1
ATOM 544 O O . ALA A 1 72 ? -8.275 -4.433 15.466 1.00 93.69 72 ALA A O 1
ATOM 545 N N . ARG A 1 73 ? -7.603 -4.656 17.603 1.00 96.88 73 ARG A N 1
ATOM 546 C CA . ARG A 1 73 ? -8.889 -4.997 18.215 1.00 96.88 73 ARG A CA 1
ATOM 547 C C . ARG A 1 73 ? -9.027 -4.277 19.557 1.00 96.88 73 ARG A C 1
ATOM 549 O O . ARG A 1 73 ? -8.007 -4.039 20.206 1.00 96.88 73 ARG A O 1
ATOM 556 N N . PRO A 1 74 ? -10.263 -3.989 20.001 1.00 97.31 74 PRO A N 1
ATOM 557 C CA . PRO A 1 74 ? -10.511 -3.585 21.379 1.00 97.31 74 PRO A CA 1
ATOM 558 C C . PRO A 1 74 ? -9.795 -4.503 22.386 1.00 97.31 74 PRO A C 1
ATOM 560 O O . PRO A 1 74 ? -9.814 -5.726 22.229 1.00 97.31 74 PRO A O 1
ATOM 563 N N . GLY A 1 75 ? -9.143 -3.911 23.385 1.00 96.50 75 GLY A N 1
ATOM 564 C CA . GLY A 1 75 ? -8.313 -4.568 24.396 1.00 96.50 75 GLY A CA 1
ATOM 565 C C . GLY A 1 75 ? -6.841 -4.769 24.010 1.00 96.50 75 GLY A C 1
ATOM 566 O O . GLY A 1 75 ? -6.066 -5.251 24.832 1.00 96.50 75 GLY A O 1
ATOM 567 N N . ASN A 1 76 ? -6.419 -4.441 22.783 1.00 97.00 76 ASN A N 1
ATOM 568 C CA . ASN A 1 76 ? -4.996 -4.465 22.431 1.00 97.00 76 ASN A CA 1
ATOM 569 C C . ASN A 1 76 ? -4.241 -3.302 23.089 1.00 97.00 76 ASN A C 1
ATOM 571 O O . ASN A 1 76 ? -4.743 -2.178 23.115 1.00 97.00 76 ASN A O 1
ATOM 575 N N . GLN A 1 77 ? -3.021 -3.576 2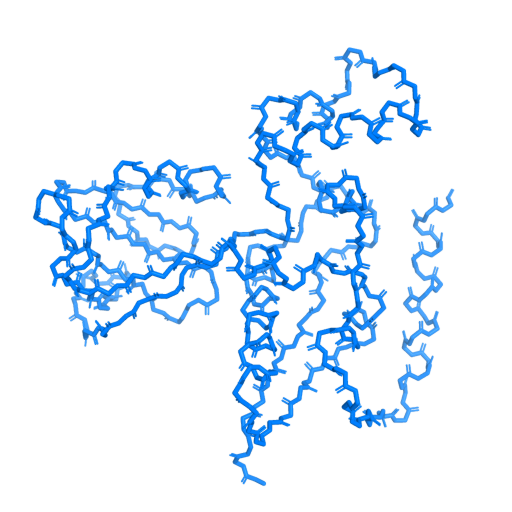3.563 1.00 96.69 77 GLN A N 1
ATOM 576 C CA . GLN A 1 77 ? -2.077 -2.533 23.958 1.00 96.69 77 GLN A CA 1
ATOM 577 C C . GLN A 1 77 ? -1.396 -1.973 22.710 1.00 96.69 77 GLN A C 1
ATOM 579 O O . GLN A 1 77 ? -0.694 -2.694 22.000 1.00 96.69 77 GLN A O 1
ATOM 584 N N . ILE A 1 78 ? -1.658 -0.707 22.414 1.00 94.88 78 ILE A N 1
ATOM 585 C CA . ILE A 1 78 ? -1.183 0.010 21.240 1.00 94.88 78 ILE A CA 1
ATOM 586 C C . ILE A 1 78 ? -0.745 1.396 21.712 1.00 94.88 78 ILE A C 1
ATOM 588 O O . ILE A 1 78 ? -1.574 2.195 22.144 1.00 94.88 78 ILE A O 1
ATOM 592 N N . ASP A 1 79 ? 0.547 1.689 21.569 1.00 94.00 79 ASP A N 1
ATOM 593 C CA . ASP A 1 79 ? 1.061 3.046 21.744 1.00 94.00 79 ASP A CA 1
ATOM 594 C C . ASP A 1 79 ? 0.518 3.934 20.615 1.00 94.00 79 ASP A C 1
ATOM 596 O O . ASP A 1 79 ? 0.844 3.771 19.432 1.00 94.00 79 ASP A O 1
ATOM 600 N N . MET A 1 80 ? -0.338 4.882 20.991 1.00 94.00 80 MET A N 1
ATOM 601 C CA . MET A 1 80 ? -0.961 5.809 20.056 1.00 94.00 80 MET A CA 1
ATOM 602 C C . MET A 1 80 ? 0.078 6.689 19.344 1.00 94.00 80 MET A C 1
ATOM 604 O O . MET A 1 80 ? -0.103 6.991 18.166 1.00 94.00 80 MET A O 1
ATOM 608 N N . ASN A 1 81 ? 1.185 7.062 19.994 1.00 92.94 81 ASN A N 1
ATOM 609 C CA . ASN A 1 81 ? 2.239 7.863 19.365 1.00 92.94 81 ASN A CA 1
ATOM 610 C C . ASN A 1 81 ? 2.983 7.063 18.294 1.00 92.94 81 ASN A C 1
ATOM 612 O O . ASN A 1 81 ? 3.288 7.596 17.226 1.00 92.94 81 ASN A O 1
ATOM 616 N N . ALA A 1 82 ? 3.225 5.774 18.541 1.00 90.94 82 ALA A N 1
ATOM 617 C CA . ALA A 1 82 ? 3.811 4.884 17.545 1.00 90.94 82 ALA A CA 1
ATOM 618 C C . ALA A 1 82 ? 2.884 4.713 16.328 1.00 90.94 82 ALA A C 1
ATOM 620 O O . ALA A 1 82 ? 3.348 4.750 15.186 1.00 90.94 82 ALA A O 1
ATOM 621 N N . LEU A 1 83 ? 1.569 4.588 16.551 1.00 92.19 83 LEU A N 1
ATOM 622 C CA . LEU A 1 83 ? 0.587 4.541 15.465 1.00 92.19 83 LEU A CA 1
ATOM 623 C C . LEU A 1 83 ? 0.551 5.855 14.670 1.00 92.19 83 LEU A C 1
ATOM 625 O O . LEU A 1 83 ? 0.535 5.817 13.444 1.00 92.19 83 LEU A O 1
ATOM 629 N N . VAL A 1 84 ? 0.598 7.006 15.343 1.00 93.00 84 VAL A N 1
ATOM 630 C CA . VAL A 1 84 ? 0.680 8.324 14.689 1.00 93.00 84 VAL A CA 1
ATOM 631 C C . VAL A 1 84 ? 1.935 8.433 13.826 1.00 93.00 84 VAL A C 1
ATOM 633 O O . VAL A 1 84 ? 1.832 8.767 12.650 1.00 93.00 84 VAL A O 1
ATOM 636 N N . SER A 1 85 ? 3.104 8.071 14.360 1.00 88.25 85 SER A N 1
ATOM 637 C CA . SER A 1 85 ? 4.358 8.090 13.598 1.00 88.25 85 SER A CA 1
ATOM 638 C C . SER A 1 85 ? 4.298 7.166 12.376 1.00 88.25 85 SER A C 1
ATOM 640 O O . SER A 1 85 ? 4.764 7.526 11.293 1.00 88.25 85 SER A O 1
ATOM 642 N N . ARG A 1 86 ? 3.657 5.997 12.503 1.00 86.38 86 ARG A N 1
ATOM 643 C CA . ARG A 1 86 ? 3.408 5.088 11.374 1.00 86.38 86 ARG A CA 1
ATOM 644 C C . ARG A 1 86 ? 2.509 5.715 10.308 1.00 86.38 86 ARG A C 1
ATOM 646 O O . ARG A 1 86 ? 2.791 5.555 9.124 1.00 86.38 86 ARG A O 1
ATOM 653 N N . LEU A 1 87 ? 1.438 6.402 10.701 1.00 87.62 87 LEU A N 1
ATOM 654 C CA . LEU A 1 87 ? 0.536 7.086 9.769 1.00 87.62 87 LEU A CA 1
ATOM 655 C C . LEU A 1 87 ? 1.277 8.194 9.008 1.00 87.62 87 LEU A C 1
ATOM 657 O O . LEU A 1 87 ? 1.243 8.215 7.779 1.00 87.62 87 LEU A O 1
ATOM 661 N N . GLU A 1 88 ? 2.021 9.041 9.720 1.00 84.81 88 GLU A N 1
ATOM 662 C CA . GLU A 1 88 ? 2.804 10.139 9.135 1.00 84.81 88 GLU A CA 1
ATOM 663 C C . GLU A 1 88 ? 3.870 9.616 8.157 1.00 84.81 88 GLU A C 1
ATOM 665 O O . GLU A 1 88 ? 3.953 10.073 7.019 1.00 84.81 88 GLU A O 1
ATOM 670 N N . THR A 1 89 ? 4.637 8.592 8.546 1.00 75.75 89 THR A N 1
ATOM 671 C CA . THR A 1 89 ? 5.654 7.969 7.671 1.00 75.75 89 THR A CA 1
ATOM 672 C C . THR A 1 89 ? 5.050 7.215 6.485 1.00 75.75 89 THR A C 1
ATOM 674 O O . THR A 1 89 ? 5.679 7.109 5.431 1.00 75.75 89 THR A O 1
ATOM 677 N N . SER A 1 90 ? 3.812 6.735 6.618 1.00 75.12 90 SER A N 1
ATOM 678 C CA . SER A 1 90 ? 3.065 6.135 5.510 1.00 75.12 90 SER A CA 1
ATOM 679 C C . SER A 1 90 ? 2.481 7.187 4.561 1.00 75.12 90 SER A C 1
ATOM 681 O O . SER A 1 90 ? 2.061 6.828 3.471 1.00 75.12 90 SER A O 1
ATOM 683 N N . GLY A 1 91 ? 2.502 8.477 4.907 1.00 75.31 91 GLY A N 1
ATOM 684 C CA . GLY A 1 91 ? 2.001 9.556 4.052 1.00 75.31 91 GLY A CA 1
ATOM 685 C C . GLY A 1 91 ? 0.551 9.958 4.317 1.00 75.31 91 GLY A C 1
ATOM 686 O O . GLY A 1 91 ? -0.062 10.582 3.457 1.00 75.31 91 GLY A O 1
ATOM 687 N N . PHE A 1 92 ? -0.002 9.617 5.484 1.00 84.81 92 PHE A N 1
ATOM 688 C CA . PHE A 1 92 ? -1.265 10.199 5.929 1.00 84.81 92 PHE A CA 1
ATOM 689 C C . PHE A 1 92 ? -1.086 11.666 6.326 1.00 84.81 92 PHE A C 1
ATOM 691 O O . PHE A 1 92 ? -0.098 12.038 6.964 1.00 84.81 92 PHE A O 1
ATOM 698 N N . GLU A 1 93 ? -2.083 12.489 6.015 1.00 87.38 93 GLU A N 1
ATOM 699 C CA . GLU A 1 93 ? -2.111 13.894 6.401 1.00 87.38 93 GLU A CA 1
ATOM 700 C C . GLU A 1 93 ? -2.736 14.070 7.788 1.00 87.38 93 GLU A C 1
ATOM 702 O O . GLU A 1 93 ? -3.855 13.622 8.058 1.00 87.38 93 GLU A O 1
ATOM 707 N N . ARG A 1 94 ? -2.018 14.757 8.682 1.00 94.88 94 ARG A N 1
ATOM 708 C CA . ARG A 1 94 ? -2.536 15.108 10.004 1.00 94.88 94 ARG A CA 1
ATOM 709 C C . ARG A 1 94 ? -3.389 16.366 9.921 1.00 94.88 94 ARG A C 1
ATOM 711 O O . ARG A 1 94 ? -2.867 17.460 9.722 1.00 94.88 94 ARG A O 1
ATOM 718 N N . VAL A 1 95 ? -4.683 16.226 10.177 1.00 96.94 95 VAL A N 1
ATOM 719 C CA . VAL A 1 95 ? -5.664 17.314 10.093 1.00 96.94 95 VAL A CA 1
ATOM 720 C C . VAL A 1 95 ? -6.370 17.556 11.433 1.00 96.94 95 VAL A C 1
ATOM 722 O O . VAL A 1 95 ? -6.404 16.680 12.301 1.00 96.94 95 VAL A O 1
ATOM 725 N N . PRO A 1 96 ? -6.992 18.732 11.642 1.00 96.25 96 PRO A N 1
ATOM 726 C CA . PRO A 1 96 ? -7.813 18.976 12.830 1.00 96.25 96 PRO A CA 1
ATOM 727 C C . PRO A 1 96 ? -9.103 18.143 12.866 1.00 96.25 96 PRO A C 1
ATOM 729 O O . PRO A 1 96 ? -9.659 17.882 13.933 1.00 96.25 96 PRO A O 1
ATOM 732 N N . THR A 1 97 ? -9.646 17.782 11.702 1.00 96.81 97 THR A N 1
ATOM 733 C CA . THR A 1 97 ? -10.881 16.999 11.569 1.00 96.81 97 THR A CA 1
ATOM 734 C C . THR A 1 97 ? -10.843 16.230 10.262 1.00 96.81 97 THR A C 1
ATOM 736 O O . THR A 1 97 ? -10.745 16.849 9.209 1.00 96.81 97 THR A O 1
ATOM 739 N N . VAL A 1 98 ? -10.963 14.906 10.353 1.00 97.50 98 VAL A N 1
ATOM 740 C CA . VAL A 1 98 ? -10.981 14.008 9.195 1.00 97.50 98 VAL A CA 1
ATOM 741 C C . VAL A 1 98 ? -12.253 14.232 8.384 1.00 97.50 98 VAL A C 1
ATOM 743 O O . VAL A 1 98 ? -13.364 14.078 8.902 1.00 97.50 98 VAL A O 1
ATOM 746 N N . ARG A 1 99 ? -12.076 14.597 7.119 1.00 93.44 99 ARG A N 1
ATOM 747 C CA . ARG A 1 99 ? -13.114 14.810 6.105 1.00 93.44 99 ARG A CA 1
ATOM 748 C C . ARG A 1 99 ? -12.857 13.981 4.851 1.00 93.44 99 ARG A C 1
ATOM 750 O O . ARG A 1 99 ? -13.820 13.606 4.187 1.00 93.44 99 ARG A O 1
ATOM 757 N N . GLY A 1 100 ? -11.593 13.722 4.536 1.00 89.50 100 GLY A N 1
ATOM 758 C CA . GLY A 1 100 ? -11.148 13.030 3.336 1.00 89.50 100 GLY A CA 1
ATOM 759 C C . GLY A 1 100 ? -10.400 11.735 3.625 1.00 89.50 100 GLY A C 1
ATOM 760 O O . GLY A 1 100 ? -9.979 11.458 4.745 1.00 89.50 100 GLY A O 1
ATOM 761 N N . VAL A 1 101 ? -10.252 10.933 2.577 1.00 88.56 101 VAL A N 1
ATOM 762 C CA . VAL A 1 101 ? -9.409 9.736 2.559 1.00 88.56 101 VAL A CA 1
ATOM 763 C C . VAL A 1 101 ? -7.932 10.138 2.651 1.00 88.56 101 VAL A C 1
ATOM 765 O O . VAL A 1 101 ? -7.519 11.113 2.033 1.00 88.56 101 VAL A O 1
ATOM 768 N N . GLY A 1 102 ? -7.132 9.369 3.390 1.00 86.75 102 GLY A N 1
ATOM 769 C CA . GLY A 1 102 ? -5.716 9.654 3.638 1.00 86.75 102 GLY A CA 1
ATOM 770 C C . GLY A 1 102 ? -5.476 10.627 4.795 1.00 86.75 102 GLY A C 1
ATOM 771 O O . GLY A 1 102 ? -4.331 10.965 5.077 1.00 86.75 102 GLY A O 1
ATOM 772 N N . GLU A 1 103 ? -6.528 11.044 5.499 1.00 92.56 103 GLU A N 1
ATOM 773 C CA . GLU A 1 103 ? -6.438 11.959 6.634 1.00 92.56 103 GLU A CA 1
ATOM 774 C C . GLU A 1 103 ? -6.539 11.224 7.977 1.00 92.5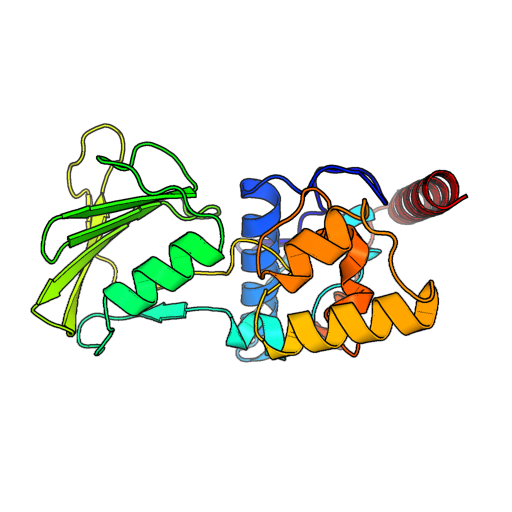6 103 GLU A C 1
ATOM 776 O O . GLU A 1 103 ? -7.256 10.225 8.127 1.00 92.56 103 GLU A O 1
ATOM 781 N N . PHE A 1 104 ? -5.876 11.776 8.992 1.00 96.81 104 PHE A N 1
ATOM 782 C CA . PHE A 1 104 ? -6.069 11.386 10.385 1.00 96.81 104 PHE A CA 1
ATOM 783 C C . PHE A 1 104 ? -6.071 12.597 11.326 1.00 96.81 104 PHE A C 1
ATOM 785 O O . PHE A 1 104 ? -5.459 13.628 11.051 1.00 96.81 104 PHE A O 1
ATOM 792 N N . ALA A 1 105 ? -6.748 12.474 12.466 1.00 97.88 105 ALA A N 1
ATOM 793 C CA . ALA A 1 105 ? -6.807 13.502 13.501 1.00 97.88 105 ALA A CA 1
ATOM 794 C C . ALA A 1 105 ? -6.634 12.880 14.887 1.00 97.88 105 ALA A C 1
ATOM 796 O O . ALA A 1 105 ? -7.148 11.799 15.158 1.00 97.88 105 ALA A O 1
ATOM 797 N N . VAL A 1 106 ? -5.958 13.592 15.791 1.00 97.50 106 VAL A N 1
ATOM 798 C CA . VAL A 1 106 ? -5.740 13.151 17.178 1.00 97.50 106 VAL A CA 1
ATOM 799 C C . VAL A 1 106 ? -6.322 14.179 18.139 1.00 97.50 106 VAL A C 1
ATOM 801 O O . VAL A 1 106 ? -6.013 15.367 18.042 1.00 97.50 106 VAL A O 1
ATOM 804 N N . ARG A 1 107 ? -7.164 13.727 19.072 1.00 95.06 107 ARG A N 1
ATOM 805 C CA . ARG A 1 107 ? -7.856 14.560 20.064 1.00 95.06 107 ARG A CA 1
ATOM 806 C C . ARG A 1 107 ? -7.879 13.863 21.422 1.00 95.06 107 ARG A C 1
ATOM 808 O O . ARG A 1 107 ? -8.769 13.064 21.701 1.00 95.06 107 ARG A O 1
ATOM 815 N N . GLY A 1 108 ? -6.906 14.174 22.281 1.00 94.06 108 GLY A N 1
ATOM 816 C CA . GLY A 1 108 ? -6.735 13.451 23.545 1.00 94.06 108 GLY A CA 1
ATOM 817 C C . GLY A 1 108 ? -6.492 11.966 23.270 1.00 94.06 108 GLY A C 1
ATOM 818 O O . GLY A 1 108 ? -5.649 11.646 22.443 1.00 94.06 108 GLY A O 1
ATOM 819 N N . GLY A 1 109 ? -7.262 11.080 23.903 1.00 95.31 109 GLY A N 1
ATOM 820 C CA . GLY A 1 109 ? -7.221 9.635 23.645 1.00 95.31 109 GLY A CA 1
ATOM 821 C C . GLY A 1 109 ? -7.999 9.180 22.406 1.00 95.31 109 GLY A C 1
ATOM 822 O O . GLY A 1 109 ? -8.352 8.017 22.325 1.00 95.31 109 GLY A O 1
ATOM 823 N N . ILE A 1 110 ? -8.351 10.061 21.470 1.00 96.94 110 ILE A N 1
ATOM 824 C CA . ILE A 1 110 ? -9.109 9.688 20.268 1.00 96.94 110 ILE A CA 1
ATOM 825 C C . ILE A 1 110 ? -8.234 9.871 19.034 1.00 96.94 110 ILE A C 1
ATOM 827 O O . ILE A 1 110 ? -7.668 10.948 18.840 1.00 96.94 110 ILE A O 1
ATOM 831 N N . LEU A 1 111 ? -8.191 8.853 18.175 1.00 98.06 111 LEU A N 1
ATOM 832 C CA . LEU A 1 111 ? -7.604 8.921 16.841 1.00 98.06 111 LEU A CA 1
ATOM 833 C C . LEU A 1 111 ? -8.689 8.643 15.798 1.00 98.06 111 LEU A C 1
ATOM 835 O O . LEU A 1 111 ? -9.215 7.536 15.721 1.00 98.06 111 LEU A O 1
ATOM 839 N N . ASP A 1 112 ? -9.010 9.644 14.987 1.00 97.94 112 ASP A N 1
ATOM 840 C CA . ASP A 1 112 ? -9.856 9.480 13.806 1.00 97.94 112 ASP A CA 1
ATOM 841 C C . ASP A 1 112 ? -8.974 9.237 12.589 1.00 97.94 112 ASP A C 1
ATOM 843 O O . ASP A 1 112 ? -7.957 9.907 12.422 1.00 97.94 112 ASP A O 1
ATOM 847 N N . LEU A 1 113 ? -9.363 8.299 11.736 1.00 95.69 113 LEU A N 1
ATOM 848 C CA . LEU A 1 113 ? -8.601 7.892 10.564 1.00 95.69 113 LEU A CA 1
ATOM 849 C C . LEU A 1 113 ? -9.549 7.521 9.432 1.00 95.69 113 LEU A C 1
ATOM 851 O O . LEU A 1 113 ? -10.487 6.744 9.631 1.00 95.69 113 LEU A O 1
ATOM 855 N N . PHE A 1 114 ? -9.253 7.999 8.230 1.00 93.44 114 PHE A N 1
ATOM 856 C CA . PHE A 1 114 ? -9.899 7.515 7.020 1.00 93.44 114 PHE A CA 1
ATOM 857 C C . PHE A 1 114 ? -8.843 6.960 6.066 1.00 93.44 114 PHE A C 1
ATOM 859 O O . PHE A 1 114 ? -8.210 7.696 5.316 1.00 93.44 114 PHE A O 1
ATOM 866 N N . ALA A 1 115 ? -8.620 5.646 6.122 1.00 89.19 115 ALA A N 1
ATOM 867 C CA . ALA A 1 115 ? -7.657 4.990 5.247 1.00 89.19 115 ALA A CA 1
ATOM 868 C C . ALA A 1 115 ? -8.204 4.841 3.819 1.00 89.19 115 ALA A C 1
ATOM 870 O O . ALA A 1 115 ? -9.403 4.595 3.655 1.00 89.19 115 ALA A O 1
ATOM 871 N N . PRO A 1 116 ? -7.359 4.958 2.781 1.00 82.31 116 PRO A N 1
ATOM 872 C CA . PRO A 1 116 ? -7.791 4.640 1.428 1.00 82.31 116 PRO A CA 1
ATOM 873 C C . PRO A 1 116 ? -8.133 3.150 1.302 1.00 82.31 116 PRO A C 1
ATOM 875 O O . PRO A 1 116 ? -7.664 2.325 2.086 1.00 82.31 116 PRO A O 1
ATOM 878 N N . GLY A 1 117 ? -9.033 2.822 0.375 1.00 77.88 117 GLY A N 1
ATOM 879 C CA . GLY A 1 117 ? -9.648 1.491 0.272 1.00 77.88 117 GLY A CA 1
ATOM 880 C C . GLY A 1 117 ? -10.793 1.237 1.264 1.00 77.88 117 GLY A C 1
ATOM 881 O O . GLY A 1 117 ? -11.620 0.351 1.042 1.00 77.88 117 GLY A O 1
ATOM 882 N N . TRP A 1 118 ? -10.928 2.033 2.333 1.00 85.12 118 TRP A N 1
ATOM 883 C CA . TRP A 1 118 ? -12.075 1.920 3.234 1.00 85.12 118 TRP A CA 1
ATOM 884 C C . TRP A 1 118 ? -13.290 2.666 2.688 1.00 85.12 118 TRP A C 1
ATOM 886 O O . TRP A 1 118 ? -13.191 3.761 2.146 1.00 85.12 118 TRP A O 1
ATOM 896 N N . THR A 1 119 ? -14.473 2.093 2.900 1.00 83.62 119 THR A N 1
ATOM 897 C CA . THR A 1 119 ? -15.750 2.752 2.591 1.00 83.62 119 THR A CA 1
ATOM 898 C C . THR A 1 119 ? -16.202 3.722 3.682 1.00 83.62 119 THR A C 1
ATOM 900 O O . THR A 1 119 ? -17.104 4.524 3.455 1.00 83.62 119 THR A O 1
ATOM 903 N N . GLU A 1 120 ? -15.614 3.639 4.878 1.00 90.38 120 GLU A N 1
ATOM 904 C CA . GLU A 1 120 ? -16.028 4.395 6.058 1.00 90.38 120 GLU A CA 1
ATOM 905 C C . GLU A 1 120 ? -14.808 4.789 6.903 1.00 90.38 120 GLU A C 1
ATOM 907 O O . GLU A 1 120 ? -13.849 4.020 7.014 1.00 90.38 120 GLU A O 1
ATOM 912 N N . ALA A 1 121 ? -14.868 5.954 7.553 1.00 95.81 121 ALA A N 1
ATOM 913 C CA . ALA A 1 121 ? -13.838 6.406 8.482 1.00 95.81 121 ALA A CA 1
ATOM 914 C C . ALA A 1 121 ? -14.006 5.752 9.863 1.00 95.81 121 ALA A C 1
ATOM 916 O O . ALA A 1 121 ? -15.125 5.466 10.311 1.00 95.81 121 ALA A O 1
ATOM 917 N N . LEU A 1 122 ? -12.889 5.529 10.559 1.00 97.44 122 LEU A N 1
ATOM 918 C CA . LEU A 1 122 ? -12.868 4.913 11.882 1.00 97.44 122 LEU A CA 1
ATOM 919 C C . LEU A 1 122 ? -12.381 5.887 12.952 1.00 97.44 122 LEU A C 1
ATOM 921 O O . LEU A 1 122 ? -11.406 6.608 12.767 1.00 97.44 122 LEU A O 1
ATOM 925 N N . ARG A 1 123 ? -13.048 5.847 14.101 1.00 97.88 123 ARG A N 1
ATOM 926 C CA . ARG A 1 123 ? -12.653 6.481 15.353 1.00 97.88 123 ARG A CA 1
ATOM 927 C C . ARG A 1 123 ? -12.127 5.411 16.298 1.00 97.88 123 ARG A C 1
ATOM 929 O O . ARG A 1 123 ? -12.841 4.461 16.622 1.00 97.88 123 ARG A O 1
ATOM 936 N N . LEU A 1 124 ? -10.889 5.571 16.731 1.00 97.75 124 LEU A N 1
ATOM 937 C CA . LEU A 1 124 ? -10.210 4.717 17.691 1.00 97.75 124 LEU A CA 1
ATOM 938 C C . LEU A 1 124 ? -10.175 5.442 19.030 1.00 97.75 124 LEU A C 1
ATOM 940 O O . LEU A 1 124 ? -9.623 6.537 19.125 1.00 97.75 124 LEU A O 1
ATOM 944 N N . ASP A 1 125 ? -10.769 4.842 20.052 1.00 97.25 125 ASP A N 1
ATOM 945 C CA . ASP A 1 125 ? -10.778 5.407 21.397 1.00 97.25 125 ASP A CA 1
ATOM 946 C C . ASP A 1 125 ? -9.780 4.662 22.271 1.00 97.25 125 ASP A C 1
ATOM 948 O O . ASP A 1 125 ? -9.868 3.445 22.421 1.00 97.25 125 ASP A O 1
ATOM 952 N N . PHE A 1 126 ? -8.852 5.407 22.850 1.00 97.69 126 PHE A N 1
ATOM 953 C CA . PHE A 1 126 ? -7.769 4.931 23.688 1.00 97.69 126 PHE A CA 1
ATOM 954 C C . PHE A 1 126 ? -7.956 5.381 25.136 1.00 97.69 126 PHE A C 1
ATOM 956 O O . PHE A 1 126 ? -8.360 6.514 25.418 1.00 97.69 126 PHE A O 1
ATOM 963 N N . PHE A 1 127 ? -7.586 4.500 26.059 1.00 96.00 127 PHE A N 1
ATOM 964 C CA . PHE A 1 127 ? -7.387 4.810 27.468 1.00 96.00 127 PHE A CA 1
ATOM 965 C C . PHE A 1 127 ? -5.949 4.449 27.855 1.00 96.00 127 PHE A C 1
ATOM 967 O O . PHE A 1 127 ? -5.597 3.275 27.981 1.00 96.00 127 PHE A O 1
ATOM 974 N N . GLY A 1 128 ? -5.095 5.470 27.985 1.00 92.94 128 GLY A N 1
ATOM 975 C CA . GLY A 1 128 ? -3.645 5.260 28.009 1.00 92.94 128 GLY A CA 1
ATOM 976 C C . GLY A 1 128 ? -3.198 4.563 26.722 1.00 92.94 128 GLY A C 1
ATOM 977 O O . GLY A 1 128 ? -3.574 4.993 25.634 1.00 92.94 128 GLY A O 1
ATOM 978 N N . ASP A 1 129 ? -2.487 3.447 26.864 1.00 94.25 129 ASP A N 1
ATOM 979 C CA . ASP A 1 129 ? -2.004 2.640 25.736 1.00 94.25 129 ASP A CA 1
ATOM 980 C C . ASP A 1 129 ? -2.961 1.496 25.368 1.00 94.25 129 ASP A C 1
ATOM 982 O O . ASP A 1 129 ? -2.563 0.544 24.707 1.00 94.25 129 ASP A O 1
ATOM 986 N N . THR A 1 130 ? -4.216 1.523 25.824 1.00 96.56 130 THR A N 1
ATOM 987 C CA . THR A 1 130 ? -5.204 0.477 25.508 1.00 96.56 130 THR A CA 1
ATOM 988 C C . THR A 1 130 ? -6.231 0.997 24.517 1.00 96.56 130 THR A C 1
ATOM 990 O O . THR A 1 130 ? -6.870 2.017 24.767 1.00 96.56 130 THR A O 1
ATOM 993 N N . LEU A 1 131 ? -6.423 0.282 23.406 1.00 97.75 131 LEU A N 1
ATOM 994 C CA . LEU A 1 131 ? -7.510 0.548 22.465 1.00 97.75 131 LEU A CA 1
ATOM 995 C C . LEU A 1 131 ? -8.828 0.022 23.048 1.00 97.75 131 LEU A C 1
ATOM 997 O O . LEU A 1 131 ? -9.050 -1.183 23.078 1.00 97.75 131 LEU A O 1
ATOM 1001 N N . GLU A 1 132 ? -9.720 0.906 23.476 1.00 97.75 132 GLU A N 1
ATOM 1002 C CA . GLU A 1 132 ? -10.999 0.563 24.111 1.00 97.75 132 GLU A CA 1
ATOM 1003 C C . GLU A 1 132 ? -12.091 0.246 23.089 1.00 97.75 132 GLU A C 1
ATOM 1005 O O . GLU A 1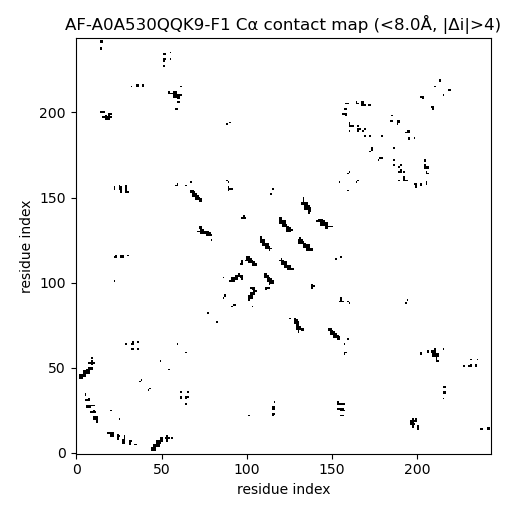 132 ? -12.846 -0.715 23.241 1.00 97.75 132 GLU A O 1
ATOM 1010 N N . SER A 1 133 ? -12.197 1.040 22.020 1.00 97.38 133 SER A N 1
ATOM 1011 C CA . SER A 1 133 ? -13.209 0.799 20.991 1.00 97.38 133 SER A CA 1
ATOM 1012 C C . SER A 1 133 ? -12.803 1.271 19.604 1.00 97.38 133 SER A C 1
ATOM 1014 O O . SER A 1 133 ? -12.038 2.218 19.449 1.00 97.38 133 SER A O 1
ATOM 1016 N N . ILE A 1 134 ? -13.367 0.606 18.594 1.00 97.94 134 ILE A N 1
ATOM 1017 C CA . ILE A 1 134 ? -13.262 0.982 17.183 1.00 97.94 134 ILE A CA 1
ATOM 1018 C C . ILE A 1 134 ? -14.671 1.316 16.704 1.00 97.94 134 ILE A C 1
ATOM 1020 O O . ILE A 1 134 ? -15.549 0.449 16.639 1.00 97.94 134 ILE A O 1
ATOM 1024 N N . ARG A 1 135 ? -14.903 2.581 16.380 1.00 97.62 135 ARG A N 1
ATOM 1025 C CA . ARG A 1 135 ? -16.197 3.108 15.955 1.00 97.62 135 ARG A CA 1
ATOM 1026 C C . ARG A 1 135 ? -16.143 3.524 14.499 1.00 97.62 135 ARG A C 1
ATOM 1028 O O . ARG A 1 135 ? -15.142 4.055 14.050 1.00 97.62 135 ARG A O 1
ATOM 1035 N N . VAL A 1 136 ? -17.225 3.295 13.774 1.00 97.50 136 VAL A N 1
ATOM 1036 C CA . VAL A 1 136 ? -17.405 3.849 12.430 1.00 97.50 136 VAL A CA 1
ATOM 1037 C C . VAL A 1 136 ? -18.060 5.214 12.576 1.00 97.50 136 VAL A C 1
ATOM 1039 O O . VAL A 1 136 ? -18.987 5.348 13.380 1.00 97.50 136 VAL A O 1
ATOM 1042 N N . PHE A 1 137 ? -17.607 6.216 11.829 1.00 96.88 137 PHE A N 1
ATOM 1043 C CA . PHE A 1 137 ? -18.262 7.519 11.798 1.00 96.88 137 PHE A CA 1
ATOM 1044 C C . PHE A 1 137 ? -18.393 8.063 10.377 1.00 96.88 137 PHE A C 1
ATOM 1046 O O . PHE A 1 137 ? -17.592 7.772 9.492 1.00 96.88 137 PHE A O 1
ATOM 1053 N N . ASP A 1 138 ? -19.426 8.873 10.175 1.00 94.50 138 ASP A N 1
ATOM 1054 C CA . ASP A 1 138 ? -19.648 9.598 8.930 1.00 94.50 138 ASP A CA 1
ATOM 1055 C C . ASP A 1 138 ? -18.772 10.863 8.910 1.00 94.50 138 ASP A C 1
ATOM 1057 O O . ASP A 1 138 ? -18.891 11.727 9.783 1.00 94.50 138 ASP A O 1
ATOM 1061 N N . ALA A 1 139 ? -17.870 10.969 7.929 1.00 92.69 139 ALA A N 1
ATOM 1062 C CA . ALA A 1 139 ? -16.874 12.043 7.861 1.00 92.69 139 ALA A CA 1
ATOM 1063 C C . ALA A 1 139 ? -17.487 13.439 7.622 1.00 92.69 139 ALA A C 1
ATOM 1065 O O . ALA A 1 139 ? -16.903 14.450 8.018 1.00 92.69 139 ALA A O 1
ATOM 1066 N N . ALA A 1 140 ? -18.684 13.525 7.035 1.00 91.50 140 ALA A N 1
ATOM 1067 C CA . ALA A 1 140 ? -19.355 14.799 6.787 1.00 91.50 140 ALA A CA 1
ATOM 1068 C C . ALA A 1 140 ? -20.054 15.336 8.046 1.00 91.50 140 ALA A C 1
ATOM 1070 O O . ALA A 1 140 ? -19.937 16.513 8.385 1.00 91.50 140 ALA A O 1
ATOM 1071 N N . THR A 1 141 ? -20.771 14.468 8.758 1.00 93.81 141 THR A N 1
ATOM 1072 C CA . THR A 1 141 ? -21.586 14.810 9.933 1.00 93.81 141 THR A CA 1
ATOM 1073 C C . THR A 1 141 ? -20.841 14.642 11.254 1.00 93.81 141 THR A C 1
ATOM 1075 O O . THR A 1 141 ? -21.300 15.149 12.277 1.00 93.81 141 THR A O 1
ATOM 1078 N N . GLN A 1 142 ? -19.705 13.936 11.250 1.00 94.00 142 GLN A N 1
ATOM 1079 C CA . GLN A 1 142 ? -18.891 13.587 12.420 1.00 94.00 142 GLN A CA 1
ATOM 1080 C C . GLN A 1 142 ? -19.629 12.731 13.464 1.00 94.00 142 GLN A C 1
ATOM 1082 O O . GLN A 1 142 ? -19.231 12.674 14.633 1.00 94.00 142 GLN A O 1
ATOM 1087 N N . ARG A 1 143 ? -20.711 12.053 13.060 1.00 94.44 143 ARG A N 1
ATOM 1088 C CA . ARG A 1 143 ? -21.525 11.204 13.939 1.00 94.44 143 ARG A CA 1
ATOM 1089 C C . ARG A 1 143 ? -21.113 9.746 13.799 1.00 94.44 143 ARG A C 1
ATOM 1091 O O . ARG A 1 143 ? -20.931 9.247 12.693 1.00 94.44 143 ARG A O 1
ATOM 1098 N N . THR A 1 144 ? -21.018 9.058 14.931 1.00 95.75 144 THR A N 1
ATOM 1099 C CA . THR A 1 144 ? -20.820 7.607 14.967 1.00 95.75 144 THR A CA 1
ATOM 1100 C C . THR A 1 144 ? -22.011 6.900 14.321 1.00 95.75 144 THR A C 1
ATOM 1102 O O . THR A 1 144 ? -23.154 7.144 14.707 1.00 95.75 144 THR A O 1
ATOM 1105 N N . THR A 1 145 ? -21.741 6.005 13.377 1.00 95.69 145 THR A N 1
ATOM 1106 C CA . THR A 1 145 ? -22.741 5.213 12.643 1.00 95.69 145 THR A CA 1
ATOM 1107 C C . THR A 1 145 ? -22.730 3.739 13.044 1.00 95.69 145 THR A C 1
ATOM 1109 O O . THR A 1 145 ? -23.722 3.042 12.843 1.00 95.69 145 THR A O 1
ATOM 1112 N N . GLY A 1 146 ? -21.648 3.256 13.662 1.00 95.31 146 GLY A N 1
ATOM 1113 C CA . GLY A 1 146 ? -21.533 1.859 14.072 1.00 95.31 146 GLY A CA 1
ATOM 1114 C C . GLY A 1 146 ? -20.280 1.547 14.885 1.00 95.31 146 GLY A C 1
ATOM 1115 O O . GLY A 1 146 ? -19.533 2.437 15.295 1.00 95.31 146 GLY A O 1
ATOM 1116 N N . GLN A 1 147 ? -20.044 0.256 15.121 1.00 95.31 147 GLN A N 1
ATOM 1117 C CA . GLN A 1 147 ? -18.855 -0.259 15.804 1.00 95.31 147 GLN A CA 1
ATOM 1118 C C . GLN A 1 147 ? -18.247 -1.427 15.028 1.00 95.31 147 GLN A C 1
ATOM 1120 O O . GLN A 1 147 ? -18.971 -2.233 14.441 1.00 95.31 147 GLN A O 1
ATOM 1125 N N . ARG A 1 148 ? -16.916 -1.550 15.066 1.00 94.81 148 ARG A N 1
ATOM 1126 C CA . ARG A 1 148 ? -16.180 -2.692 14.509 1.00 94.81 148 ARG A CA 1
ATOM 1127 C C . ARG A 1 148 ? -15.470 -3.463 15.617 1.00 94.81 148 ARG A C 1
ATOM 1129 O O . ARG A 1 148 ? -14.996 -2.900 16.595 1.00 94.81 148 ARG A O 1
ATOM 1136 N N . LYS A 1 149 ? -15.365 -4.781 15.433 1.00 95.62 149 LYS A N 1
ATOM 1137 C CA . LYS A 1 149 ? -14.638 -5.676 16.355 1.00 95.62 149 LYS A CA 1
ATOM 1138 C C . LYS A 1 149 ? -13.129 -5.702 16.099 1.00 95.62 149 LYS A C 1
ATOM 1140 O O . LYS A 1 149 ? -12.372 -6.222 16.913 1.00 95.62 149 LYS A O 1
ATOM 1145 N N . SER A 1 150 ? -12.700 -5.203 14.946 1.00 94.06 150 SER A N 1
ATOM 1146 C CA . SER A 1 150 ? -11.305 -5.174 14.524 1.00 94.06 150 SER A CA 1
ATOM 1147 C C . SER A 1 150 ? -11.114 -4.190 13.380 1.00 94.06 150 SER A C 1
ATOM 1149 O O . SER A 1 150 ? -12.060 -3.920 12.638 1.00 94.06 150 SER A O 1
ATOM 1151 N N . MET A 1 151 ? -9.877 -3.754 13.180 1.00 91.12 151 MET A N 1
ATOM 1152 C CA . MET A 1 151 ? -9.435 -3.099 11.956 1.00 91.12 151 MET A CA 1
ATOM 1153 C C . MET A 1 151 ? -8.141 -3.727 11.433 1.00 91.12 151 MET A C 1
ATOM 1155 O O . MET A 1 151 ? -7.382 -4.346 12.185 1.00 91.12 151 MET A O 1
ATOM 1159 N N . ALA A 1 152 ? -7.918 -3.559 10.135 1.00 87.69 152 ALA A N 1
ATOM 1160 C CA . ALA A 1 152 ? -6.671 -3.855 9.454 1.00 87.69 152 ALA A CA 1
ATOM 1161 C C . ALA A 1 152 ? -6.316 -2.619 8.627 1.00 87.69 152 ALA A C 1
ATOM 1163 O O . ALA A 1 152 ? -7.087 -2.228 7.753 1.00 87.69 152 ALA A O 1
ATOM 1164 N N . LEU A 1 153 ? -5.201 -1.983 8.956 1.00 86.31 153 LEU A N 1
ATOM 1165 C CA . LEU A 1 153 ? -4.683 -0.814 8.267 1.00 86.31 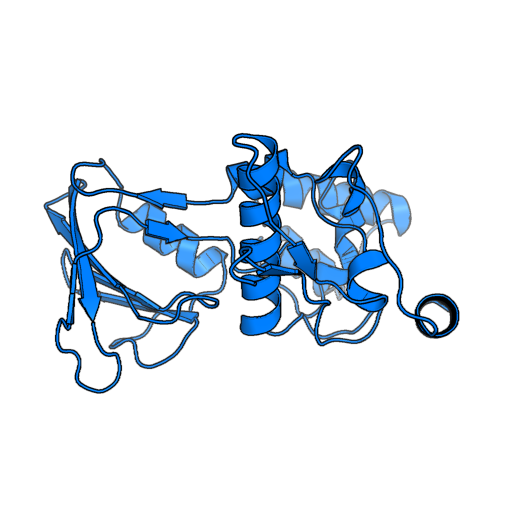153 LEU A CA 1
ATOM 1166 C C . LEU A 1 153 ? -3.491 -1.255 7.419 1.00 86.31 153 LEU A C 1
ATOM 1168 O O . LEU A 1 153 ? -2.484 -1.719 7.960 1.00 86.31 153 LEU A O 1
ATOM 1172 N N . GLN A 1 154 ? -3.626 -1.133 6.102 1.00 79.19 154 GLN A N 1
ATOM 1173 C CA . GLN A 1 154 ? -2.531 -1.397 5.172 1.00 79.19 154 GLN A CA 1
ATOM 1174 C C . GLN A 1 154 ? -1.537 -0.233 5.161 1.00 79.19 154 GLN A C 1
ATOM 1176 O O . GLN A 1 154 ? -1.840 0.873 5.616 1.00 79.19 154 GLN A O 1
ATOM 1181 N N . ALA A 1 155 ? -0.347 -0.482 4.614 1.00 76.31 155 ALA A N 1
ATOM 1182 C CA . ALA A 1 155 ? 0.519 0.605 4.180 1.00 76.31 155 ALA A CA 1
ATOM 1183 C C . ALA A 1 155 ? -0.183 1.434 3.085 1.00 76.31 155 ALA A C 1
ATOM 1185 O O . ALA A 1 155 ? -1.136 0.982 2.458 1.00 76.31 155 ALA A O 1
ATOM 1186 N N . MET A 1 156 ? 0.295 2.649 2.837 1.00 75.75 156 MET A N 1
ATOM 1187 C CA . MET A 1 156 ? -0.216 3.504 1.750 1.00 75.75 156 MET A CA 1
ATOM 1188 C C . MET A 1 156 ? 0.497 3.257 0.417 1.00 75.75 156 MET A C 1
ATOM 1190 O O . MET A 1 156 ? 0.158 3.859 -0.596 1.00 75.75 156 MET A O 1
ATOM 1194 N N . SER A 1 157 ? 1.538 2.426 0.422 1.00 85.31 157 SER A N 1
ATOM 1195 C CA . SER A 1 157 ? 2.368 2.150 -0.742 1.00 85.31 157 SER A CA 1
ATOM 1196 C C . SER A 1 157 ? 2.975 0.763 -0.643 1.00 85.31 157 SER A C 1
ATOM 1198 O O . SER A 1 157 ? 3.261 0.268 0.446 1.00 85.31 157 SER A O 1
ATOM 1200 N N . GLU A 1 158 ? 3.210 0.169 -1.808 1.00 90.12 158 GLU A N 1
ATOM 1201 C CA . GLU A 1 158 ? 3.971 -1.067 -1.966 1.00 90.12 158 GLU A CA 1
ATOM 1202 C C . GLU A 1 158 ? 5.450 -0.906 -1.578 1.00 90.12 158 GLU A C 1
ATOM 1204 O O . GLU A 1 158 ? 6.148 -1.909 -1.502 1.00 90.12 158 GLU A O 1
ATOM 1209 N N . VAL A 1 159 ? 5.929 0.318 -1.307 1.00 90.31 159 VAL A N 1
ATOM 1210 C CA . VAL A 1 159 ? 7.259 0.580 -0.741 1.00 90.31 159 VAL A CA 1
ATOM 1211 C C . VAL A 1 159 ? 7.167 0.985 0.730 1.00 90.31 159 VAL A C 1
ATOM 1213 O O . VAL A 1 159 ? 6.659 2.058 1.075 1.00 90.31 159 VAL A O 1
ATOM 1216 N N . ALA A 1 160 ? 7.770 0.158 1.586 1.00 84.38 160 ALA A N 1
ATOM 1217 C CA . ALA A 1 160 ? 8.041 0.480 2.983 1.00 84.38 160 ALA A CA 1
ATOM 1218 C C . ALA A 1 160 ? 9.381 1.210 3.113 1.00 84.38 160 ALA A C 1
ATOM 1220 O O . ALA A 1 160 ? 10.383 0.729 2.587 1.00 84.38 160 ALA A O 1
ATOM 1221 N N . LEU A 1 161 ? 9.437 2.307 3.871 1.00 87.88 161 LEU A N 1
ATOM 1222 C CA . LEU A 1 161 ? 10.685 3.003 4.212 1.00 87.88 161 LEU A CA 1
ATOM 1223 C C . LEU A 1 161 ? 11.125 2.650 5.638 1.00 87.88 161 LEU A C 1
ATOM 1225 O O . LEU A 1 161 ? 10.996 3.439 6.569 1.00 87.88 161 LEU A O 1
ATOM 1229 N N . THR A 1 162 ? 11.626 1.430 5.813 1.00 86.81 162 THR A N 1
ATOM 1230 C CA . THR A 1 162 ? 12.258 0.986 7.059 1.00 86.81 162 THR A CA 1
ATOM 1231 C C . THR A 1 162 ? 13.773 1.193 6.970 1.00 86.81 162 THR A C 1
ATOM 1233 O O . THR A 1 162 ? 14.313 1.305 5.866 1.00 86.81 162 THR A O 1
ATOM 1236 N N . PRO A 1 163 ? 14.512 1.197 8.095 1.00 90.19 163 PRO A N 1
ATOM 1237 C CA . PRO A 1 163 ? 15.975 1.271 8.052 1.00 90.19 163 PRO A CA 1
ATOM 1238 C C . PRO A 1 163 ? 16.610 0.210 7.139 1.00 90.19 163 PRO A C 1
ATOM 1240 O O . PRO A 1 163 ? 17.613 0.473 6.474 1.00 90.19 163 PRO A O 1
ATOM 1243 N N . GLU A 1 164 ? 16.002 -0.976 7.070 1.00 91.56 164 GLU A N 1
ATOM 1244 C CA . GLU A 1 164 ? 16.478 -2.084 6.248 1.00 91.56 164 GLU A CA 1
ATOM 1245 C C . GLU A 1 164 ? 16.215 -1.871 4.753 1.00 91.56 164 GLU A C 1
ATOM 1247 O O . GLU A 1 164 ? 17.140 -2.010 3.948 1.00 91.56 164 GLU A O 1
ATOM 1252 N N . THR A 1 165 ? 15.003 -1.457 4.365 1.00 92.81 165 THR A N 1
ATOM 1253 C CA . THR A 1 165 ? 14.694 -1.184 2.951 1.00 92.81 165 THR A CA 1
ATOM 1254 C C . THR A 1 165 ? 15.423 0.055 2.433 1.00 92.81 165 THR A C 1
ATOM 1256 O O . THR A 1 165 ? 15.896 0.041 1.299 1.00 92.81 165 THR A O 1
ATOM 1259 N N . ILE A 1 166 ? 15.617 1.086 3.265 1.00 95.69 166 ILE A N 1
ATOM 1260 C CA . ILE A 1 166 ? 16.437 2.265 2.935 1.00 95.69 166 ILE A CA 1
ATOM 1261 C C . ILE A 1 166 ? 17.897 1.855 2.714 1.00 95.69 166 ILE A C 1
ATOM 1263 O O . ILE A 1 166 ? 18.523 2.267 1.737 1.00 95.69 166 ILE A O 1
ATOM 1267 N N . SER A 1 167 ? 18.457 1.023 3.600 1.00 97.00 167 SER A N 1
ATOM 1268 C CA . SER A 1 167 ? 19.829 0.519 3.458 1.00 97.00 167 SER A CA 1
ATOM 1269 C C . SER A 1 167 ? 20.009 -0.297 2.175 1.00 97.00 167 SER A C 1
ATOM 1271 O O . SER A 1 167 ? 21.009 -0.127 1.471 1.00 97.00 167 SER A O 1
ATOM 1273 N N . ARG A 1 168 ? 19.041 -1.163 1.847 1.00 96.81 168 ARG A N 1
ATOM 1274 C CA . ARG A 1 168 ? 19.048 -1.933 0.599 1.00 96.81 168 ARG A CA 1
ATOM 1275 C C . ARG A 1 168 ? 18.971 -1.015 -0.612 1.00 96.81 168 ARG A C 1
ATOM 1277 O O . ARG A 1 168 ? 19.861 -1.102 -1.451 1.00 96.81 168 ARG A O 1
ATOM 1284 N N . PHE A 1 169 ? 18.001 -0.101 -0.645 1.00 97.88 169 PHE A N 1
ATOM 1285 C CA . PHE A 1 169 ? 17.841 0.854 -1.737 1.00 97.88 169 PHE A CA 1
ATOM 1286 C C . PHE A 1 169 ? 19.147 1.584 -2.022 1.00 97.88 169 PHE A C 1
ATOM 1288 O O . PHE A 1 169 ? 19.634 1.549 -3.146 1.00 97.88 169 PHE A O 1
ATOM 1295 N N . ARG A 1 170 ? 19.772 2.169 -0.993 1.00 97.81 170 ARG A N 1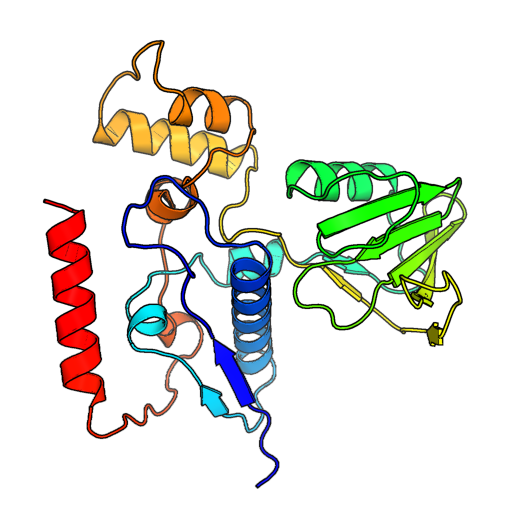
ATOM 1296 C CA . ARG A 1 170 ? 21.025 2.919 -1.153 1.00 97.81 170 ARG A CA 1
ATOM 1297 C C . ARG A 1 170 ? 22.139 2.067 -1.752 1.00 97.81 170 ARG A C 1
ATOM 1299 O O . ARG A 1 170 ? 22.873 2.537 -2.615 1.00 97.81 170 ARG A O 1
ATOM 1306 N N . ARG A 1 171 ? 22.265 0.821 -1.295 1.00 97.75 171 ARG A N 1
ATOM 1307 C CA . ARG A 1 171 ? 23.279 -0.123 -1.776 1.00 97.75 171 ARG A CA 1
ATOM 1308 C C . ARG A 1 171 ? 23.029 -0.524 -3.225 1.00 97.75 171 ARG A C 1
ATOM 1310 O O . ARG A 1 171 ? 23.933 -0.374 -4.036 1.00 97.75 171 ARG A O 1
ATOM 1317 N N . SER A 1 172 ? 21.815 -0.973 -3.540 1.00 97.38 172 SER A N 1
ATOM 1318 C CA . SER A 1 172 ? 21.421 -1.371 -4.893 1.00 97.38 172 SER A CA 1
ATOM 1319 C C . SER A 1 172 ? 21.520 -0.201 -5.872 1.00 97.38 172 SER A C 1
ATOM 1321 O O . SER A 1 172 ? 21.951 -0.385 -7.004 1.00 97.38 172 SER A O 1
ATOM 1323 N N . TYR A 1 173 ? 21.197 1.017 -5.424 1.00 97.44 173 TYR A N 1
ATOM 1324 C CA . TYR A 1 173 ? 21.325 2.235 -6.222 1.00 97.44 173 TYR A CA 1
ATOM 1325 C C . TYR A 1 173 ? 22.785 2.509 -6.584 1.00 97.44 173 TYR A C 1
ATOM 1327 O O . TYR A 1 173 ? 23.112 2.678 -7.755 1.00 97.44 173 TYR A O 1
ATOM 1335 N N . ILE A 1 174 ? 23.681 2.484 -5.592 1.00 97.19 174 ILE A N 1
ATOM 1336 C CA . ILE A 1 174 ? 25.117 2.695 -5.821 1.00 97.19 174 ILE A CA 1
ATOM 1337 C C . ILE A 1 174 ? 25.720 1.584 -6.687 1.00 97.19 174 ILE A C 1
ATOM 1339 O O . ILE A 1 174 ? 26.578 1.860 -7.520 1.00 97.19 174 ILE A O 1
ATOM 1343 N N . GLU A 1 175 ? 25.284 0.338 -6.510 1.00 97.00 175 GLU A N 1
ATOM 1344 C CA . GLU A 1 175 ? 25.740 -0.792 -7.323 1.00 97.00 175 GLU A CA 1
ATOM 1345 C C . GLU A 1 175 ? 25.347 -0.636 -8.799 1.00 97.00 175 GLU A C 1
ATOM 1347 O O . GLU A 1 175 ? 26.157 -0.919 -9.679 1.00 97.00 175 GLU A O 1
ATOM 1352 N N . ALA A 1 176 ? 24.139 -0.140 -9.071 1.00 96.06 176 ALA A N 1
ATOM 1353 C CA . ALA A 1 176 ? 23.638 0.035 -10.430 1.00 96.06 176 ALA A CA 1
ATOM 1354 C C . ALA A 1 176 ? 24.172 1.300 -11.129 1.00 96.06 176 ALA A C 1
ATOM 1356 O O . ALA A 1 176 ? 24.449 1.255 -12.326 1.00 96.06 176 ALA A O 1
ATOM 1357 N N . PHE A 1 177 ? 24.318 2.422 -10.410 1.00 95.38 177 PHE A N 1
ATOM 1358 C CA . PHE A 1 177 ? 24.593 3.738 -11.017 1.00 95.38 177 PHE A CA 1
ATOM 1359 C C . PHE A 1 177 ? 25.878 4.420 -10.526 1.00 95.38 177 PHE A C 1
ATOM 1361 O O . PHE A 1 177 ? 26.275 5.449 -11.070 1.00 95.38 177 PHE A O 1
ATOM 1368 N N . GLY A 1 178 ? 26.558 3.866 -9.521 1.00 95.12 178 GLY A N 1
ATOM 1369 C CA . GLY A 1 178 ? 27.723 4.482 -8.889 1.00 95.12 178 GLY A CA 1
ATOM 1370 C C . GLY A 1 178 ? 27.363 5.518 -7.819 1.00 95.12 178 GLY A C 1
ATOM 1371 O O . GLY A 1 178 ? 26.264 5.534 -7.267 1.00 95.12 178 GLY A O 1
ATOM 1372 N N . ALA A 1 179 ? 28.328 6.371 -7.462 1.00 92.44 179 ALA A N 1
ATOM 1373 C CA . ALA A 1 179 ? 28.119 7.374 -6.421 1.00 92.44 179 ALA A CA 1
ATOM 1374 C C . ALA A 1 179 ? 27.048 8.400 -6.856 1.00 92.44 179 ALA A C 1
ATOM 1376 O O . ALA A 1 179 ? 27.203 9.004 -7.921 1.00 92.44 179 ALA A O 1
ATOM 1377 N N . PRO A 1 180 ? 25.999 8.637 -6.045 1.00 91.19 180 PRO A N 1
ATOM 1378 C CA . PRO A 1 180 ? 24.936 9.570 -6.396 1.00 91.19 180 PRO A CA 1
ATOM 1379 C C . PRO A 1 180 ? 25.475 11.000 -6.461 1.00 91.19 180 PRO A C 1
ATOM 1381 O O . PRO A 1 180 ? 26.364 11.393 -5.695 1.00 91.19 180 PRO A O 1
ATOM 1384 N N . SER A 1 181 ? 24.921 11.793 -7.376 1.00 90.56 181 SER A N 1
ATOM 1385 C CA . SER A 1 181 ? 25.221 13.221 -7.451 1.00 90.56 181 SER A CA 1
ATOM 1386 C C . SER A 1 181 ? 24.607 13.960 -6.253 1.00 90.56 181 SER A C 1
ATOM 1388 O O . SER A 1 181 ? 23.715 13.455 -5.573 1.00 90.56 181 SER A O 1
ATOM 1390 N N . ARG A 1 182 ? 25.072 15.186 -5.979 1.00 85.56 182 ARG A N 1
ATOM 1391 C CA . ARG A 1 182 ? 24.493 16.014 -4.904 1.00 85.56 182 ARG A CA 1
ATOM 1392 C C . ARG A 1 182 ? 23.041 16.425 -5.168 1.00 85.56 182 ARG A C 1
ATOM 1394 O O . ARG A 1 182 ? 22.330 16.702 -4.210 1.00 85.56 182 ARG A O 1
ATOM 1401 N N . ASP A 1 183 ? 22.624 16.431 -6.432 1.00 91.31 183 ASP A N 1
ATOM 1402 C CA . ASP A 1 183 ? 21.296 16.878 -6.867 1.00 91.31 183 ASP A CA 1
ATOM 1403 C C . ASP A 1 183 ? 20.331 15.704 -7.121 1.00 91.31 183 ASP A C 1
ATOM 1405 O O . ASP A 1 183 ? 19.232 15.889 -7.647 1.00 91.31 183 ASP A O 1
ATOM 1409 N N . ASP A 1 184 ? 20.720 14.482 -6.743 1.00 94.38 184 ASP A N 1
ATOM 1410 C CA . ASP A 1 184 ? 19.861 13.304 -6.819 1.00 94.38 184 ASP A CA 1
ATOM 1411 C C . ASP A 1 184 ? 18.784 13.342 -5.724 1.00 94.38 184 ASP A C 1
ATOM 1413 O O . ASP A 1 184 ? 18.940 12.830 -4.609 1.00 94.38 184 ASP A O 1
ATOM 1417 N N . GLY A 1 185 ? 17.667 13.988 -6.059 1.00 95.44 185 GLY A N 1
ATOM 1418 C CA . GLY A 1 185 ? 16.540 14.168 -5.150 1.00 95.44 185 GLY A CA 1
ATOM 1419 C C . GLY A 1 185 ? 15.903 12.855 -4.690 1.00 95.44 185 GLY A C 1
ATOM 1420 O O . GLY A 1 185 ? 15.451 12.786 -3.546 1.00 95.44 185 GLY A O 1
ATOM 1421 N N . LEU A 1 186 ? 15.896 11.817 -5.535 1.00 95.88 186 LEU A N 1
ATOM 1422 C CA . LEU A 1 186 ? 15.351 10.508 -5.175 1.00 95.88 186 LEU A CA 1
ATOM 1423 C C . LEU A 1 186 ? 16.242 9.848 -4.124 1.00 95.88 186 LEU A C 1
ATOM 1425 O O . LEU A 1 186 ? 15.756 9.471 -3.055 1.00 95.88 186 LEU A O 1
ATOM 1429 N N . TYR A 1 187 ? 17.544 9.739 -4.406 1.00 96.94 187 TYR A N 1
ATOM 1430 C CA . TYR A 1 187 ? 18.482 9.105 -3.486 1.00 96.94 187 TYR A CA 1
ATOM 1431 C C . TYR A 1 187 ? 18.536 9.843 -2.146 1.00 96.94 187 TYR A C 1
ATOM 1433 O O . TYR A 1 187 ? 18.513 9.200 -1.091 1.00 96.94 187 TYR A O 1
ATOM 1441 N N . ALA A 1 188 ? 18.567 11.179 -2.168 1.00 96.44 188 ALA A N 1
ATOM 1442 C CA . ALA A 1 188 ? 18.571 11.997 -0.960 1.00 96.44 188 ALA A CA 1
ATOM 1443 C C . ALA A 1 188 ? 17.294 11.797 -0.130 1.00 96.44 188 ALA A C 1
ATOM 1445 O O . ALA A 1 188 ? 17.383 11.487 1.058 1.00 96.44 188 ALA A O 1
ATOM 1446 N N . ALA A 1 189 ? 16.112 11.896 -0.751 1.00 95.06 189 ALA A N 1
ATOM 1447 C CA . ALA A 1 189 ? 14.841 11.735 -0.049 1.00 95.06 189 ALA A CA 1
ATOM 1448 C C . ALA A 1 189 ? 14.713 10.351 0.597 1.00 95.06 189 ALA A C 1
ATOM 1450 O O . ALA A 1 189 ? 14.447 10.259 1.795 1.00 95.06 189 ALA A O 1
ATOM 1451 N N . VAL A 1 190 ? 14.982 9.280 -0.157 1.00 95.50 190 VAL A N 1
ATOM 1452 C CA . VAL A 1 190 ? 14.891 7.909 0.363 1.00 95.50 190 VAL A CA 1
ATOM 1453 C C . VAL A 1 190 ? 15.921 7.664 1.467 1.00 95.50 190 VAL A C 1
ATOM 1455 O O . VAL A 1 190 ? 15.597 7.039 2.475 1.00 95.50 190 VAL A O 1
ATOM 1458 N N . SER A 1 191 ? 17.141 8.193 1.331 1.00 95.12 191 SER A N 1
ATOM 1459 C CA . SER A 1 191 ? 18.184 8.076 2.363 1.00 95.12 191 SER A CA 1
ATOM 1460 C C . SER A 1 191 ? 17.802 8.743 3.685 1.00 95.12 191 SER A C 1
ATOM 1462 O O . SER A 1 191 ? 18.230 8.284 4.742 1.00 95.12 191 SER A O 1
ATOM 1464 N N . GLU A 1 192 ? 16.992 9.797 3.626 1.00 93.56 192 GLU A N 1
ATOM 1465 C CA . GLU A 1 192 ? 16.431 10.505 4.782 1.00 93.56 192 GLU A CA 1
ATOM 1466 C C . GLU A 1 192 ? 15.124 9.872 5.294 1.00 93.56 192 GLU A C 1
ATOM 1468 O O . GLU A 1 192 ? 14.517 10.388 6.231 1.00 93.56 192 GLU A O 1
ATOM 1473 N N . GLY A 1 193 ? 14.667 8.769 4.690 1.00 90.38 193 GLY A N 1
ATOM 1474 C CA . GLY A 1 193 ? 13.400 8.119 5.031 1.00 90.38 193 GLY A CA 1
ATOM 1475 C C . GLY A 1 193 ? 12.164 8.903 4.587 1.00 90.38 193 GLY A C 1
ATOM 1476 O O . GLY A 1 193 ? 11.072 8.675 5.103 1.00 90.38 193 GLY A O 1
ATOM 1477 N N . ARG A 1 194 ? 12.317 9.827 3.634 1.00 89.94 194 ARG A N 1
ATOM 1478 C CA . ARG A 1 194 ? 11.221 10.602 3.051 1.00 89.94 194 ARG A CA 1
ATOM 1479 C C . ARG A 1 194 ? 10.746 9.970 1.748 1.00 89.94 194 ARG A C 1
ATOM 1481 O O . ARG A 1 194 ? 11.537 9.455 0.959 1.00 89.94 194 ARG A O 1
ATOM 1488 N N . ARG A 1 195 ? 9.439 10.064 1.499 1.00 88.25 195 ARG A N 1
ATOM 1489 C CA . ARG A 1 195 ? 8.852 9.664 0.217 1.00 88.25 195 ARG A CA 1
ATOM 1490 C C . ARG A 1 195 ? 9.303 10.604 -0.902 1.00 88.25 195 ARG A C 1
ATOM 1492 O O . ARG A 1 195 ? 9.550 11.790 -0.672 1.00 88.25 195 ARG A O 1
ATOM 1499 N N . PHE A 1 196 ? 9.359 10.070 -2.115 1.00 92.94 196 PHE A N 1
ATOM 1500 C CA . PHE A 1 196 ? 9.649 10.809 -3.339 1.00 92.94 196 PHE A CA 1
ATOM 1501 C C . PHE A 1 196 ? 8.656 10.378 -4.421 1.00 92.94 196 PHE A C 1
ATOM 1503 O O . PHE A 1 196 ? 8.328 9.196 -4.511 1.00 92.94 196 PHE A O 1
ATOM 1510 N N . ALA A 1 197 ? 8.156 11.317 -5.223 1.00 92.62 197 ALA A N 1
ATOM 1511 C CA . ALA A 1 197 ? 7.178 11.003 -6.262 1.00 92.62 197 ALA A CA 1
ATOM 1512 C C . ALA A 1 197 ? 7.770 10.028 -7.300 1.00 92.62 197 ALA A C 1
ATOM 1514 O O . ALA A 1 197 ? 8.883 10.232 -7.783 1.00 92.62 197 ALA A O 1
ATOM 1515 N N . GLY A 1 198 ? 7.042 8.952 -7.601 1.00 94.00 198 GLY A N 1
ATOM 1516 C CA . GLY A 1 198 ? 7.469 7.899 -8.528 1.00 94.00 198 GLY A CA 1
ATOM 1517 C C . GLY A 1 198 ? 8.467 6.890 -7.944 1.00 94.00 198 GLY A C 1
ATOM 1518 O O . GLY A 1 198 ? 8.968 6.034 -8.673 1.00 94.00 198 GLY A O 1
ATOM 1519 N N . MET A 1 199 ? 8.768 6.937 -6.638 1.00 94.75 199 MET A N 1
ATOM 1520 C CA . MET A 1 199 ? 9.701 5.987 -6.009 1.00 94.75 199 MET A CA 1
ATOM 1521 C C . MET A 1 199 ? 9.255 4.521 -6.129 1.00 94.75 199 MET A C 1
ATOM 1523 O O . MET A 1 199 ? 10.084 3.617 -6.082 1.00 94.75 199 MET A O 1
ATOM 1527 N N . GLU A 1 200 ? 7.960 4.266 -6.313 1.00 94.62 200 GLU A N 1
ATOM 1528 C CA . GLU A 1 200 ? 7.398 2.937 -6.544 1.00 94.62 200 GLU A CA 1
ATOM 1529 C C . GLU A 1 200 ? 7.977 2.280 -7.807 1.00 94.62 200 GLU A C 1
ATOM 1531 O O . GLU A 1 200 ? 8.215 1.075 -7.823 1.00 94.62 200 GLU A O 1
ATOM 1536 N N . HIS A 1 201 ? 8.334 3.051 -8.837 1.00 95.62 201 HIS A N 1
ATOM 1537 C CA . HIS A 1 201 ? 8.986 2.510 -10.037 1.00 95.62 201 HIS A CA 1
ATOM 1538 C C . HIS A 1 201 ? 10.388 1.933 -9.766 1.00 95.62 201 HIS A C 1
ATOM 1540 O O . HIS A 1 201 ? 10.944 1.230 -10.607 1.00 95.62 201 HIS A O 1
ATOM 1546 N N . TRP A 1 202 ? 10.927 2.153 -8.565 1.00 96.00 202 TRP A N 1
ATOM 1547 C CA . TRP A 1 202 ? 12.197 1.614 -8.086 1.00 96.00 202 TRP A CA 1
ATOM 1548 C C . TRP A 1 202 ? 12.024 0.404 -7.161 1.00 96.00 202 TRP A C 1
ATOM 1550 O O . TRP A 1 202 ? 12.974 0.013 -6.488 1.00 96.00 202 TRP A O 1
ATOM 1560 N N . LEU A 1 203 ? 10.838 -0.220 -7.132 1.00 95.19 203 LEU A N 1
ATOM 1561 C CA . LEU A 1 203 ? 10.524 -1.419 -6.339 1.00 95.19 203 LEU A CA 1
ATOM 1562 C C . LEU A 1 203 ? 11.667 -2.457 -6.246 1.00 95.19 203 LEU A C 1
ATOM 1564 O O . LEU A 1 203 ? 11.964 -2.884 -5.127 1.00 95.19 203 LEU A O 1
ATOM 1568 N N . PRO A 1 204 ? 12.356 -2.844 -7.346 1.00 96.06 204 PRO A N 1
ATOM 1569 C CA . PRO A 1 204 ? 13.448 -3.824 -7.284 1.00 96.06 204 PRO A CA 1
ATOM 1570 C C . PRO A 1 204 ? 14.623 -3.430 -6.376 1.00 96.06 204 PRO A C 1
ATOM 1572 O O . PRO A 1 204 ? 15.386 -4.290 -5.958 1.00 96.06 204 PRO A O 1
ATOM 1575 N N . PHE A 1 205 ? 14.783 -2.144 -6.060 1.00 97.25 205 PHE A N 1
ATOM 1576 C CA . PHE A 1 205 ? 15.858 -1.636 -5.208 1.00 97.25 205 PHE A CA 1
ATOM 1577 C C . PHE A 1 205 ? 15.490 -1.710 -3.721 1.00 97.25 205 PHE A C 1
ATOM 1579 O O . PHE A 1 205 ? 16.372 -1.713 -2.867 1.00 97.25 205 PHE A O 1
ATOM 1586 N N . PHE A 1 206 ? 14.201 -1.800 -3.385 1.00 95.69 206 PHE A N 1
ATOM 1587 C CA . PHE A 1 206 ? 13.728 -1.885 -1.999 1.00 95.69 206 PHE A CA 1
ATOM 1588 C C . PHE A 1 206 ? 13.615 -3.321 -1.484 1.00 95.69 206 PHE A C 1
ATOM 1590 O O . PHE A 1 206 ? 13.624 -3.538 -0.271 1.00 95.69 206 PHE A O 1
ATOM 1597 N N . TYR A 1 207 ? 13.544 -4.303 -2.385 1.00 95.06 207 TYR A N 1
ATOM 1598 C CA . TYR A 1 207 ? 13.270 -5.700 -2.060 1.00 95.06 207 TYR A CA 1
ATOM 1599 C C . TYR A 1 207 ? 14.318 -6.629 -2.667 1.00 95.06 207 TYR A C 1
ATOM 1601 O O . TYR A 1 207 ? 14.831 -6.379 -3.748 1.00 95.06 207 TYR A O 1
ATOM 1609 N N . GLU A 1 208 ? 14.647 -7.719 -1.974 1.00 93.69 208 GLU A N 1
ATOM 1610 C CA . GLU A 1 208 ? 15.606 -8.709 -2.492 1.00 93.69 208 GLU A CA 1
ATOM 1611 C C . GLU A 1 208 ? 15.124 -9.410 -3.747 1.00 93.69 208 GLU A C 1
ATOM 1613 O O . GLU A 1 208 ? 15.888 -9.697 -4.665 1.00 93.69 208 GLU A O 1
ATOM 1618 N N . ARG A 1 209 ? 13.831 -9.689 -3.754 1.00 95.25 209 ARG A N 1
ATOM 1619 C CA . ARG A 1 209 ? 13.131 -10.333 -4.836 1.00 95.25 209 ARG A CA 1
ATOM 1620 C C . ARG A 1 209 ? 11.763 -9.694 -4.919 1.00 95.25 209 ARG A C 1
ATOM 1622 O O . ARG A 1 209 ? 11.164 -9.375 -3.895 1.00 95.25 209 ARG A O 1
ATOM 1629 N N . LEU A 1 210 ? 11.285 -9.538 -6.142 1.00 97.06 210 LEU A N 1
ATOM 1630 C CA . LEU A 1 210 ? 9.884 -9.264 -6.393 1.00 97.06 210 LEU A CA 1
ATOM 1631 C C . LEU A 1 210 ? 9.184 -10.545 -6.837 1.00 97.06 210 LEU A C 1
ATOM 1633 O O . LEU A 1 210 ? 9.775 -11.419 -7.478 1.00 97.06 210 LEU A O 1
ATOM 1637 N N . GLU A 1 211 ? 7.911 -10.616 -6.507 1.00 97.62 211 GLU A N 1
ATOM 1638 C CA . GLU A 1 211 ? 7.005 -11.711 -6.810 1.00 97.62 211 GLU A CA 1
ATOM 1639 C C . GLU A 1 211 ? 6.045 -11.308 -7.936 1.00 97.62 211 GLU A C 1
ATOM 1641 O O . GLU A 1 211 ? 6.061 -10.188 -8.454 1.00 97.62 211 GLU A O 1
ATOM 1646 N N . THR A 1 212 ? 5.230 -12.255 -8.368 1.00 96.81 212 THR A N 1
ATOM 1647 C CA . THR A 1 212 ? 4.110 -12.081 -9.290 1.00 96.81 212 THR A CA 1
ATOM 1648 C C . THR A 1 212 ? 2.814 -12.463 -8.601 1.00 96.81 212 THR A C 1
ATOM 1650 O O . THR A 1 212 ? 2.807 -13.112 -7.556 1.00 96.81 212 THR A O 1
ATOM 1653 N N . VAL A 1 213 ? 1.697 -12.151 -9.253 1.00 95.50 213 VAL A N 1
ATOM 1654 C CA . VAL A 1 213 ? 0.379 -12.651 -8.846 1.00 95.50 213 VAL A CA 1
ATOM 1655 C C . VAL A 1 213 ? 0.358 -14.185 -8.732 1.00 95.50 213 VAL A C 1
ATOM 1657 O O . VAL A 1 213 ? -0.329 -14.720 -7.870 1.00 95.50 213 VAL A O 1
ATOM 1660 N N . PHE A 1 214 ? 1.147 -14.900 -9.543 1.00 95.12 214 PHE A N 1
ATOM 1661 C CA . PHE A 1 214 ? 1.222 -16.364 -9.509 1.00 95.12 214 PHE A CA 1
ATOM 1662 C C . PHE A 1 214 ? 2.014 -16.909 -8.316 1.00 95.12 214 PHE A C 1
ATOM 1664 O O . PHE A 1 214 ? 1.721 -18.006 -7.852 1.00 95.12 214 PHE A O 1
ATOM 1671 N N . ASP A 1 215 ? 2.972 -16.144 -7.788 1.00 96.31 215 ASP A N 1
ATOM 1672 C CA . ASP A 1 215 ? 3.653 -16.494 -6.535 1.00 96.31 215 ASP A CA 1
ATOM 1673 C C . ASP A 1 215 ? 2.705 -16.305 -5.333 1.00 96.31 215 ASP A C 1
ATOM 1675 O O . ASP A 1 215 ? 2.729 -17.090 -4.387 1.00 96.31 215 ASP A O 1
ATOM 1679 N N . TYR A 1 216 ? 1.816 -15.304 -5.399 1.00 95.94 216 TYR A N 1
ATOM 1680 C CA . TYR A 1 216 ? 0.771 -15.060 -4.394 1.00 95.94 216 TYR A CA 1
ATOM 1681 C C . TYR A 1 216 ? -0.360 -16.089 -4.428 1.00 95.94 216 TYR A C 1
ATOM 1683 O O . TYR A 1 216 ? -1.058 -16.249 -3.431 1.00 95.94 216 TYR A O 1
ATOM 1691 N N . LEU A 1 217 ? -0.591 -16.736 -5.571 1.00 94.69 217 LEU A N 1
ATOM 1692 C CA . LEU A 1 217 ? -1.726 -17.625 -5.824 1.00 94.69 217 LEU A CA 1
ATOM 1693 C C . LEU A 1 217 ? -1.273 -18.865 -6.613 1.00 94.69 217 LEU A C 1
ATOM 1695 O O . LEU A 1 217 ? -1.687 -19.054 -7.765 1.00 94.69 217 LEU A O 1
ATOM 1699 N N . PRO A 1 218 ? -0.423 -19.719 -6.017 1.00 93.38 218 PRO A N 1
ATOM 1700 C CA . PRO A 1 218 ? 0.089 -20.900 -6.697 1.00 93.38 218 PRO A CA 1
ATOM 1701 C C . PRO A 1 218 ? -1.053 -21.835 -7.114 1.00 93.38 218 PRO A C 1
ATOM 1703 O O . PRO A 1 218 ? -2.095 -21.901 -6.459 1.00 93.38 218 PRO A O 1
ATOM 1706 N N . ASP A 1 219 ? -0.858 -22.539 -8.230 1.00 89.75 219 ASP A N 1
ATOM 1707 C CA . ASP A 1 219 ? -1.776 -23.557 -8.766 1.00 89.75 219 ASP A CA 1
ATOM 1708 C C . ASP A 1 219 ? -3.203 -23.065 -9.093 1.00 89.75 219 ASP A C 1
ATOM 1710 O O . ASP A 1 219 ? -4.124 -23.862 -9.291 1.00 89.75 219 ASP A O 1
ATOM 1714 N N . THR A 1 220 ? -3.405 -21.747 -9.184 1.00 92.38 220 THR A N 1
ATOM 1715 C CA . THR A 1 220 ? -4.713 -21.160 -9.495 1.00 92.38 220 THR A CA 1
ATOM 1716 C C . THR A 1 220 ? -4.996 -21.218 -11.003 1.00 92.38 220 THR A C 1
ATOM 1718 O O . THR A 1 220 ? -4.192 -20.716 -11.792 1.00 92.38 220 THR A O 1
ATOM 1721 N N . PRO A 1 221 ? -6.143 -21.780 -11.442 1.00 94.31 221 PRO A N 1
ATOM 1722 C CA . PRO A 1 221 ? -6.535 -21.757 -12.846 1.00 94.31 221 PRO A CA 1
ATOM 1723 C C . PRO A 1 221 ? -6.722 -20.326 -13.354 1.00 94.31 221 PRO A C 1
ATOM 1725 O O . PRO A 1 221 ? -7.410 -19.521 -12.727 1.00 94.31 221 PRO A O 1
ATOM 1728 N N . VAL A 1 222 ? -6.159 -20.038 -14.524 1.00 94.69 222 VAL A N 1
ATOM 1729 C CA . VAL A 1 222 ? -6.264 -18.730 -15.177 1.00 94.69 222 VAL A CA 1
ATOM 1730 C C . VAL A 1 222 ? -7.221 -18.839 -16.353 1.00 94.69 222 VAL A C 1
ATOM 1732 O O . VAL A 1 222 ? -7.116 -19.755 -17.167 1.00 94.69 222 VAL A O 1
ATOM 1735 N N . VAL A 1 223 ? -8.154 -17.896 -16.446 1.00 95.31 223 VAL A N 1
ATOM 1736 C CA . VAL A 1 223 ? -9.066 -17.770 -17.583 1.00 95.31 223 VAL A CA 1
ATOM 1737 C C . VAL A 1 223 ? -8.844 -16.402 -18.198 1.00 95.31 223 VAL A C 1
ATOM 1739 O O . VAL A 1 223 ? -8.966 -15.385 -17.519 1.00 95.31 223 VAL A O 1
ATOM 1742 N N . PHE A 1 224 ? -8.517 -16.396 -19.482 1.00 94.88 224 PHE A N 1
ATOM 1743 C CA . PHE A 1 224 ? -8.330 -15.188 -20.266 1.00 94.88 224 PHE A CA 1
ATOM 1744 C C . PHE A 1 224 ? -9.573 -14.916 -21.108 1.00 94.88 224 PHE A C 1
ATOM 1746 O O . PHE A 1 224 ? -10.184 -15.848 -21.637 1.00 94.88 224 PHE A O 1
ATOM 1753 N N . ASP A 1 225 ? -9.938 -13.644 -21.251 1.00 93.25 225 ASP A N 1
ATOM 1754 C CA . ASP A 1 225 ? -10.850 -13.250 -22.316 1.00 93.25 225 ASP A CA 1
ATOM 1755 C C . ASP A 1 225 ? -10.123 -13.250 -23.678 1.00 93.25 225 ASP A C 1
ATOM 1757 O O . ASP A 1 225 ? -8.896 -13.338 -23.757 1.00 93.25 225 ASP A O 1
ATOM 1761 N N . HIS A 1 226 ? -10.891 -13.169 -24.765 1.00 95.19 226 HIS A N 1
ATOM 1762 C CA . HIS A 1 226 ? -10.380 -13.247 -26.136 1.00 95.19 226 HIS A CA 1
ATOM 1763 C C . HIS A 1 226 ? -9.333 -12.187 -26.538 1.00 95.19 226 HIS A C 1
ATOM 1765 O O . HIS A 1 226 ? -8.575 -12.442 -27.470 1.00 95.19 226 HIS A O 1
ATOM 1771 N N . LEU A 1 227 ? -9.262 -11.039 -25.857 1.00 96.00 227 LEU A N 1
ATOM 1772 C CA . LEU A 1 227 ? -8.327 -9.940 -26.135 1.00 96.00 227 LEU A CA 1
ATOM 1773 C C . LEU A 1 227 ? -7.116 -9.932 -25.196 1.00 96.00 227 LEU A C 1
ATOM 1775 O O . LEU A 1 227 ? -6.234 -9.087 -25.337 1.00 96.00 227 LEU A O 1
ATOM 1779 N N . ALA A 1 228 ? -7.026 -10.865 -24.244 1.00 95.19 228 ALA A N 1
ATOM 1780 C CA . ALA A 1 228 ? -5.977 -10.827 -23.228 1.00 95.19 228 ALA A CA 1
ATOM 1781 C C . ALA A 1 228 ? -4.558 -10.849 -23.820 1.00 95.19 228 ALA A C 1
ATOM 1783 O O . ALA A 1 228 ? -3.675 -10.157 -23.320 1.00 95.19 228 ALA A O 1
ATOM 1784 N N . HIS A 1 229 ? -4.330 -11.616 -24.890 1.00 95.06 229 HIS A N 1
ATOM 1785 C CA . HIS A 1 229 ? -3.021 -11.679 -25.546 1.00 95.06 229 HIS A CA 1
ATOM 1786 C C . HIS A 1 229 ? -2.618 -10.348 -26.188 1.00 95.06 229 HIS A C 1
ATOM 1788 O O . HIS A 1 229 ? -1.461 -9.951 -26.069 1.00 95.06 229 HIS A O 1
ATOM 1794 N N . GLU A 1 230 ? -3.563 -9.662 -26.832 1.00 97.19 230 GLU A N 1
ATOM 1795 C CA . GLU A 1 230 ? -3.343 -8.346 -27.435 1.00 97.19 230 GLU A CA 1
ATOM 1796 C C . GLU A 1 230 ? -3.054 -7.307 -26.348 1.00 97.19 230 GLU A C 1
ATOM 1798 O O . GLU A 1 230 ? -2.011 -6.661 -26.386 1.00 97.19 230 GLU A O 1
ATOM 1803 N N . ALA A 1 231 ? -3.875 -7.259 -25.294 1.00 96.69 231 ALA A N 1
ATOM 1804 C CA . ALA A 1 231 ? -3.674 -6.346 -24.169 1.00 96.69 231 ALA A CA 1
ATOM 1805 C C . ALA A 1 231 ? -2.326 -6.561 -23.448 1.00 96.69 231 ALA A C 1
ATOM 1807 O O . ALA A 1 231 ? -1.678 -5.602 -23.024 1.00 96.69 231 ALA A O 1
ATOM 1808 N N . LEU A 1 232 ? -1.874 -7.814 -23.305 1.00 96.62 232 LEU A N 1
ATOM 1809 C CA . LEU A 1 232 ? -0.554 -8.130 -22.747 1.00 96.62 232 LEU A CA 1
ATOM 1810 C C . LEU A 1 232 ? 0.580 -7.650 -23.663 1.00 96.62 232 LEU A C 1
ATOM 1812 O O . LEU A 1 232 ? 1.569 -7.112 -23.165 1.00 96.62 232 LEU A O 1
ATOM 1816 N N . ALA A 1 233 ? 0.443 -7.830 -24.980 1.00 97.38 233 ALA A N 1
ATOM 1817 C CA . ALA A 1 233 ? 1.437 -7.393 -25.956 1.00 97.38 233 ALA A CA 1
ATOM 1818 C C . ALA A 1 233 ? 1.545 -5.861 -26.010 1.00 97.38 233 ALA A C 1
ATOM 1820 O O . ALA A 1 233 ? 2.652 -5.330 -25.934 1.00 97.38 233 ALA A O 1
ATOM 1821 N N . GLU A 1 234 ? 0.413 -5.156 -26.058 1.00 97.00 234 GLU A N 1
ATOM 1822 C CA . GLU A 1 234 ? 0.358 -3.690 -26.029 1.00 97.00 234 GLU A CA 1
ATOM 1823 C C . GLU A 1 234 ? 0.976 -3.128 -24.749 1.00 97.00 234 GLU A C 1
ATOM 1825 O O . GLU A 1 234 ? 1.803 -2.217 -24.796 1.00 97.00 234 GLU A O 1
ATOM 1830 N N . ARG A 1 235 ? 0.637 -3.703 -23.587 1.00 96.31 235 ARG A N 1
ATOM 1831 C CA . ARG A 1 235 ? 1.226 -3.266 -22.319 1.00 96.31 235 ARG A CA 1
ATOM 1832 C C . ARG A 1 235 ? 2.729 -3.514 -22.272 1.00 96.31 235 ARG A C 1
ATOM 1834 O O . ARG A 1 235 ? 3.454 -2.673 -21.749 1.00 96.31 235 ARG A O 1
ATOM 1841 N N . HIS A 1 236 ? 3.199 -4.653 -22.773 1.00 96.62 236 HIS A N 1
ATOM 1842 C CA . HIS A 1 236 ? 4.628 -4.948 -22.825 1.00 96.62 236 HIS A CA 1
ATOM 1843 C C . HIS A 1 236 ? 5.374 -3.974 -23.745 1.00 96.62 236 HIS A C 1
ATOM 1845 O O . HIS A 1 236 ? 6.418 -3.466 -23.347 1.00 96.62 236 HIS A O 1
ATOM 1851 N N . ALA A 1 237 ? 4.820 -3.663 -24.923 1.00 97.19 237 ALA A N 1
ATOM 1852 C CA . ALA A 1 237 ? 5.376 -2.653 -25.823 1.00 97.19 237 ALA A CA 1
ATOM 1853 C C . ALA A 1 237 ? 5.473 -1.283 -25.134 1.00 97.19 237 ALA A C 1
ATOM 1855 O O . ALA A 1 237 ? 6.550 -0.705 -25.092 1.00 97.19 237 ALA A O 1
ATOM 1856 N N . LEU A 1 238 ? 4.404 -0.839 -24.464 1.00 96.25 238 LEU A N 1
ATOM 1857 C CA . LEU A 1 238 ? 4.409 0.412 -23.701 1.00 96.25 238 LEU A CA 1
ATOM 1858 C C . LEU A 1 238 ? 5.493 0.437 -22.607 1.00 96.25 238 LEU A C 1
ATOM 1860 O O . LEU A 1 238 ? 6.106 1.469 -22.367 1.00 96.25 238 LEU A O 1
ATOM 1864 N N . ILE A 1 239 ? 5.735 -0.683 -21.916 1.00 95.62 239 ILE A N 1
ATOM 1865 C CA . ILE A 1 239 ? 6.800 -0.764 -20.902 1.00 95.62 239 ILE A CA 1
ATOM 1866 C C . ILE A 1 239 ? 8.178 -0.574 -21.544 1.00 95.62 239 ILE A C 1
ATOM 1868 O O . ILE A 1 239 ? 8.999 0.137 -20.972 1.00 95.62 239 ILE A O 1
ATOM 1872 N N . LEU A 1 240 ? 8.427 -1.190 -22.703 1.00 96.50 240 LEU A N 1
ATOM 1873 C CA . LEU A 1 240 ? 9.690 -1.034 -23.428 1.00 96.50 240 LEU A CA 1
ATOM 1874 C C . LEU A 1 240 ? 9.868 0.398 -23.942 1.00 96.50 240 LEU A C 1
ATOM 1876 O O . LEU A 1 240 ? 10.913 0.988 -23.692 1.00 96.50 240 LEU A O 1
ATOM 1880 N N . ASP A 1 241 ? 8.830 0.983 -24.542 1.00 96.12 241 ASP A N 1
ATOM 1881 C CA . ASP A 1 241 ? 8.857 2.353 -25.072 1.00 96.12 241 ASP A CA 1
ATOM 1882 C C . ASP A 1 241 ? 9.181 3.403 -23.995 1.00 96.12 241 ASP A C 1
ATOM 1884 O O . ASP A 1 241 ? 9.794 4.422 -24.287 1.00 96.12 241 ASP A O 1
ATOM 1888 N N . HIS A 1 242 ? 8.755 3.180 -22.746 1.00 93.88 242 HIS A N 1
ATOM 1889 C CA . HIS A 1 242 ? 9.078 4.067 -21.622 1.00 93.88 242 HIS A CA 1
ATOM 1890 C C . HIS A 1 242 ? 10.445 3.784 -20.978 1.00 93.88 242 HIS A C 1
ATOM 1892 O O . HIS A 1 242 ? 10.921 4.603 -20.189 1.00 93.88 242 HIS A O 1
ATOM 1898 N N . TYR A 1 243 ? 11.025 2.609 -21.224 1.00 91.56 243 TYR A N 1
ATOM 1899 C CA . TYR A 1 243 ? 12.331 2.229 -20.690 1.00 91.56 243 TYR A CA 1
ATOM 1900 C C . TYR A 1 243 ? 13.486 2.739 -21.562 1.00 91.56 243 TYR A C 1
ATOM 1902 O O . TYR A 1 243 ? 14.531 3.103 -21.018 1.00 91.56 243 TYR A O 1
ATOM 1910 N N . GLU A 1 244 ? 13.302 2.719 -22.885 1.00 88.75 244 GLU A N 1
ATOM 1911 C CA . GLU A 1 244 ? 14.266 3.192 -23.892 1.00 88.75 244 GLU A CA 1
ATOM 1912 C C . GLU A 1 244 ? 14.366 4.727 -23.959 1.00 88.75 244 GLU A C 1
ATOM 1914 O O . GLU A 1 244 ? 15.508 5.217 -24.142 1.00 88.75 244 GLU A O 1
#

Mean predicted aligned error: 5.09 Å

Radius of gyration: 19.54 Å; Cα contacts (8 Å, |Δi|>4): 404; chains: 1; bounding box: 52×42×55 Å

Sequence (244 aa):
PGLPVLELPAWDCLPYDRVSPGADAAARRLDALTAMIALVKRPHRAVILTTANALLQRIPPASLIEAQTFHARPGNQIDMNALVSRLETSGFERVPTVRGVGEFAVRGGILDLFAPGWTEALRLDFFGDTLESIRVFDAATQRTTGQRKSMALQAMSEVALTPETISRFRRSYIEAFGAPSRDDGLYAAVSEGRRFAGMEHWLPFFYERLETVFDYLPDTPVVFDHLAHEALAERHALILDHYE

Solvent-accessible surface area (backbone atoms only — not comparable to full-atom values): 13762 Å² total; per-residue (Å²): 138,87,64,53,73,44,55,36,58,40,68,81,50,64,66,78,35,72,54,51,54,46,57,54,44,35,15,37,28,50,50,27,53,52,49,40,52,48,34,68,79,55,74,68,84,63,45,78,46,69,43,52,66,28,61,74,41,72,36,68,40,68,71,60,56,56,72,50,45,47,73,50,38,59,75,38,79,47,58,63,67,61,52,49,53,50,40,50,76,48,65,37,44,83,41,96,66,51,68,51,73,40,23,25,18,78,59,88,51,31,40,37,38,18,56,50,67,54,94,62,29,36,38,38,37,35,59,84,44,30,30,64,42,38,30,30,30,41,49,88,79,71,42,76,76,50,74,48,78,58,52,74,45,69,54,51,48,91,66,70,76,42,78,65,26,34,53,39,26,55,50,48,46,35,72,74,72,40,84,80,60,96,80,40,62,61,63,53,29,40,70,71,63,40,87,51,68,15,54,64,72,45,50,75,34,49,38,98,57,69,35,41,65,57,73,56,42,68,94,60,89,82,86,77,62,97,58,46,69,57,49,38,50,54,49,52,50,53,44,50,68,58,70,110

Nearest PDB structures (foldseek):
  2b2n-assembly1_A  TM=9.034E-01  e=8.594E-22  Escherichia coli K-12
  3hjh-assembly1_A  TM=8.661E-01  e=1.243E-21  Escherichia coli K-12
  6x50-assembly1_A  TM=8.502E-01  e=1.105E-19  Escherichia coli
  7egt-assembly2_C  TM=6.824E-01  e=8.300E-12  Thermus thermophilus HB8
  6o8f-assembly2_B  TM=6.843E-01  e=4.221E-12  [Bacillus] caldotenax

Secondary structure (DSSP, 8-state):
----EEEEPPPSS-TT-SSPPPHHHHHHHHHHHHHHHHHHHS----EEEE-HHHHSS-B--HHHHHHH-EEE-TT-B--HHHHHHHHHHHT-EE-SS--STTEEEEETTEEEEE-TT-SSEEEEEEETTEEEEEEEE-TTT--EEEEES-EEE--SSS----HHHHHHHHHHHHHHH-SPPTT-HHHHHHHTT---TTGGGGHHHHSS--B-HHHHSTT------TTHHHHHHHHHHHHHHHH-

Foldseek 3Di:
DPAAEQEQEAFPDFQLDQFGGDLQNFVSNLVSLLVLLVCVVPPDGHHYHYALRRQPDWAADSVVQVVQKDKDFAFDQADVVVVVVQLVLLQADEDCADQDESHWYDDPQWIWHHHHVDPFIWIFGDDHRGGHFIFTADRVVRDTPGGDRMDIHGRSHSADLDPQLLVQLLVVVCVVPNDDDPPPPLNVQSNVSHDGGSCNSVVVSRHVDTDGVCVSPPPDDDDDDPCRVVSNVVSVVSNVVVVD